Protein AF-X1VHJ7-F1 (afdb_monomer_lite)

Structure (mmCIF, N/CA/C/O backbone):
data_AF-X1VHJ7-F1
#
_entry.id   AF-X1VHJ7-F1
#
loop_
_atom_site.group_PDB
_atom_site.id
_atom_site.type_symbol
_ato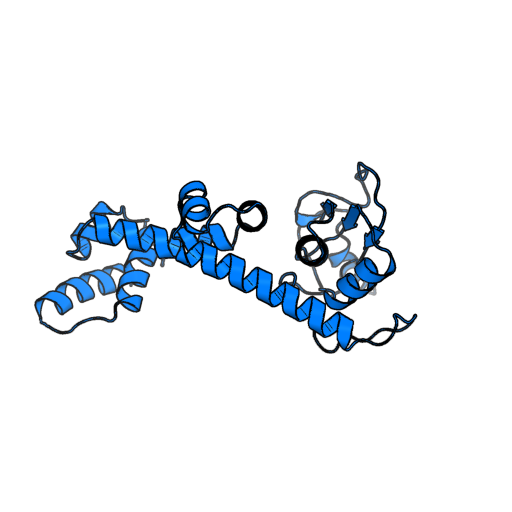m_site.label_atom_id
_atom_site.label_alt_id
_atom_site.label_comp_id
_atom_site.label_asym_id
_atom_site.label_entity_id
_atom_site.label_seq_id
_atom_site.pdbx_PDB_ins_code
_atom_site.Cartn_x
_atom_site.Cartn_y
_atom_site.Cartn_z
_atom_site.occupancy
_atom_site.B_iso_or_equiv
_atom_site.auth_seq_id
_atom_site.auth_comp_id
_atom_site.auth_asym_id
_atom_site.auth_atom_id
_atom_site.pdbx_PDB_model_num
ATOM 1 N N . PRO A 1 1 ? -9.182 18.333 27.369 1.00 63.31 1 PRO A N 1
ATOM 2 C CA . PRO A 1 1 ? -10.503 18.623 26.735 1.00 63.31 1 PRO A CA 1
ATOM 3 C C . PRO A 1 1 ? -11.402 17.385 26.536 1.00 63.31 1 PRO A C 1
ATOM 5 O O . PRO A 1 1 ? -12.600 17.460 26.793 1.00 63.31 1 PRO A O 1
ATOM 8 N N . HIS A 1 2 ? -10.846 16.245 26.105 1.00 68.25 2 HIS A N 1
ATOM 9 C CA . HIS A 1 2 ? -11.616 15.029 25.790 1.00 68.25 2 HIS A CA 1
ATOM 10 C C . HIS A 1 2 ? -12.301 14.358 26.992 1.00 68.25 2 HIS A C 1
ATOM 12 O O . HIS A 1 2 ? -13.444 13.932 26.859 1.00 68.25 2 HIS A O 1
ATOM 18 N N . LEU A 1 3 ? -11.690 14.358 28.184 1.00 68.94 3 LEU A N 1
ATOM 19 C CA . LEU A 1 3 ? -12.346 13.857 29.404 1.00 68.94 3 LEU A CA 1
ATOM 20 C C . LEU A 1 3 ? -13.603 14.671 29.764 1.00 68.94 3 LEU A C 1
ATOM 22 O O . LEU A 1 3 ? -14.623 14.109 30.155 1.00 68.94 3 LEU A O 1
ATOM 26 N N . MET A 1 4 ? -13.556 15.997 29.579 1.00 70.38 4 MET A N 1
ATOM 27 C CA . MET A 1 4 ? -14.732 16.859 29.737 1.00 70.38 4 MET A CA 1
ATOM 28 C C . MET A 1 4 ? -15.799 16.549 28.682 1.00 70.38 4 MET A C 1
ATOM 30 O O . MET A 1 4 ? -16.970 16.447 29.033 1.00 70.38 4 MET A O 1
ATOM 34 N N . LYS A 1 5 ? -15.410 16.325 27.417 1.00 70.06 5 LYS A N 1
ATOM 35 C CA . LYS A 1 5 ? -16.338 15.906 26.348 1.00 70.06 5 LYS A CA 1
ATOM 36 C C . LYS A 1 5 ? -16.996 14.554 26.653 1.00 70.06 5 LYS A C 1
ATOM 38 O O . LYS A 1 5 ? -18.188 14.404 26.421 1.00 70.06 5 LYS A O 1
ATOM 43 N N . ALA A 1 6 ? -16.256 13.602 27.217 1.00 68.44 6 ALA A N 1
ATOM 44 C CA . ALA A 1 6 ? -16.772 12.288 27.600 1.00 68.44 6 ALA A CA 1
ATOM 45 C C . ALA A 1 6 ? -17.754 12.354 28.781 1.00 68.44 6 ALA A C 1
ATOM 47 O O . ALA A 1 6 ? -18.814 11.733 28.746 1.00 68.44 6 ALA A O 1
ATOM 48 N N . ARG A 1 7 ? -17.454 13.169 29.801 1.00 71.00 7 ARG A N 1
ATOM 49 C CA . ARG A 1 7 ? -18.378 13.423 30.922 1.00 71.00 7 ARG A CA 1
ATOM 50 C C . ARG A 1 7 ? -19.624 14.191 30.475 1.00 71.00 7 ARG A C 1
ATOM 52 O O . ARG A 1 7 ? -20.727 13.854 30.895 1.00 71.00 7 ARG A O 1
ATOM 59 N N . ALA A 1 8 ? -19.461 15.174 29.589 1.00 67.88 8 ALA A N 1
ATOM 60 C CA . ALA A 1 8 ? -20.574 15.885 28.966 1.00 67.88 8 ALA A CA 1
ATOM 61 C C . ALA A 1 8 ? -21.447 14.939 28.127 1.00 67.88 8 ALA A C 1
ATOM 63 O O . ALA A 1 8 ? -22.668 15.021 28.201 1.00 67.88 8 ALA A O 1
ATOM 64 N N . TYR A 1 9 ? -20.843 13.990 27.400 1.00 69.56 9 TYR A N 1
ATOM 65 C CA . TYR A 1 9 ? -21.572 12.932 26.698 1.00 69.56 9 TYR A CA 1
ATOM 66 C C . TYR A 1 9 ? -22.426 12.094 27.665 1.00 69.56 9 TYR A C 1
ATOM 68 O O . TYR A 1 9 ? -23.623 11.932 27.433 1.00 69.56 9 TYR A O 1
ATOM 76 N N . ALA A 1 10 ? -21.847 11.611 28.771 1.00 66.75 10 ALA A N 1
ATOM 77 C CA . ALA A 1 10 ? -22.571 10.801 29.756 1.00 66.75 10 ALA A CA 1
ATOM 78 C C . ALA A 1 10 ? -23.748 11.559 30.405 1.00 66.75 10 ALA A C 1
ATOM 80 O O . ALA A 1 10 ? -24.803 10.975 30.655 1.00 66.75 10 ALA A O 1
ATOM 81 N N . LEU A 1 11 ? -23.589 12.865 30.646 1.00 65.56 11 LEU A N 1
ATOM 82 C CA . LEU A 1 11 ? -24.660 13.738 31.136 1.00 65.56 11 LEU A CA 1
ATOM 83 C C . LEU A 1 11 ? -25.748 13.951 30.071 1.00 65.56 11 LEU A C 1
ATOM 85 O O . LEU A 1 11 ? -26.927 13.759 30.358 1.00 65.56 11 LEU A O 1
ATOM 89 N N . ASN A 1 12 ? -25.375 14.266 28.829 1.00 67.50 12 ASN A N 1
ATOM 90 C CA . ASN A 1 12 ? -26.325 14.510 27.736 1.00 67.50 12 ASN A CA 1
ATOM 91 C C . ASN A 1 12 ? -27.172 13.274 27.399 1.00 67.50 12 ASN A C 1
ATOM 93 O O . ASN A 1 12 ? -28.379 13.399 27.186 1.00 67.50 12 ASN A O 1
ATOM 97 N N . ALA A 1 13 ? -26.571 12.079 27.434 1.00 62.59 13 ALA A N 1
ATOM 98 C CA . ALA A 1 13 ? -27.278 10.815 27.236 1.00 62.59 13 ALA A CA 1
ATOM 99 C C . ALA A 1 13 ? -28.363 10.567 28.303 1.00 62.59 13 ALA A C 1
ATOM 101 O O . ALA A 1 13 ? -29.404 9.992 27.994 1.00 62.59 13 ALA A O 1
ATOM 102 N N . ARG A 1 14 ? -28.158 11.040 29.542 1.00 61.06 14 ARG A N 1
ATOM 103 C CA . ARG A 1 14 ? -29.158 10.966 30.625 1.00 61.06 14 ARG A CA 1
ATOM 104 C C . ARG A 1 14 ? -30.267 12.011 30.496 1.00 61.06 14 ARG A C 1
ATOM 106 O O . ARG A 1 14 ? -31.360 11.783 31.002 1.00 61.06 14 ARG A O 1
ATOM 113 N N . HIS A 1 15 ? -29.997 13.134 29.831 1.00 62.69 15 HIS A N 1
ATOM 114 C CA . HIS A 1 15 ? -30.928 14.258 29.686 1.00 62.69 15 HIS A CA 1
ATOM 115 C C . HIS A 1 15 ? -31.644 14.314 28.322 1.00 62.69 15 HIS A C 1
ATOM 117 O O . HIS A 1 15 ? -32.364 15.271 28.052 1.00 62.69 15 HIS A O 1
ATOM 123 N N . GLY A 1 16 ? -31.497 13.285 27.477 1.00 57.50 16 GLY A N 1
ATOM 124 C CA . GLY A 1 16 ? -32.300 13.111 26.260 1.00 57.50 16 GLY A CA 1
ATOM 125 C C . GLY A 1 16 ? -31.814 13.872 25.021 1.00 57.50 16 GLY A C 1
ATOM 126 O O . GLY A 1 16 ? -32.558 13.958 24.048 1.00 57.50 16 GLY A O 1
ATOM 127 N N . LEU A 1 17 ? -30.583 14.399 25.020 1.00 58.03 17 LEU A N 1
ATOM 128 C CA . LEU A 1 17 ? -29.967 15.007 23.834 1.00 58.03 17 LEU A CA 1
ATOM 129 C C . LEU A 1 17 ? -28.960 14.021 23.217 1.00 58.03 17 LEU A C 1
ATOM 131 O O . LEU A 1 17 ? -27.848 13.886 23.739 1.00 58.03 17 LEU A O 1
ATOM 135 N N . PRO A 1 18 ? -29.324 13.295 22.142 1.00 63.78 18 PRO A N 1
ATOM 136 C CA . PRO A 1 18 ? -28.435 12.314 21.536 1.00 63.78 18 PRO A CA 1
ATOM 137 C C . PRO A 1 18 ? -27.232 13.010 20.893 1.00 63.78 18 PRO A C 1
ATOM 139 O O . PRO A 1 18 ? -27.377 13.889 20.047 1.00 63.78 18 PRO A O 1
ATOM 142 N N . VAL A 1 19 ? -26.029 12.605 21.299 1.00 68.94 19 VAL A N 1
ATOM 143 C CA . VAL A 1 19 ? -24.786 12.987 20.622 1.00 68.94 19 VAL A CA 1
ATOM 144 C C . VAL A 1 19 ? -24.599 12.068 19.421 1.00 68.94 19 VAL A C 1
ATOM 146 O O . VAL A 1 19 ? -24.879 10.872 19.506 1.00 68.94 19 VAL A O 1
ATOM 149 N N . ASP A 1 20 ? -24.109 12.627 18.319 1.00 82.88 20 ASP A N 1
ATOM 150 C CA . ASP A 1 20 ? -23.799 11.864 17.117 1.00 82.88 20 ASP A CA 1
ATOM 151 C C . ASP A 1 20 ? -22.848 10.677 17.398 1.00 82.88 20 ASP A C 1
ATOM 153 O O . ASP A 1 20 ? -21.916 10.760 18.210 1.00 82.88 20 ASP A O 1
ATOM 157 N N . ASN A 1 21 ? -23.105 9.551 16.726 1.00 82.81 21 ASN A N 1
ATOM 158 C CA . ASN A 1 21 ? -22.377 8.304 16.946 1.00 82.81 21 ASN A CA 1
ATOM 159 C C . ASN A 1 21 ? -20.906 8.414 16.524 1.00 82.81 21 ASN A C 1
ATOM 161 O O . ASN A 1 21 ? -20.061 7.825 17.200 1.00 82.81 21 ASN A O 1
ATOM 165 N N . GLU A 1 22 ? -20.584 9.166 15.465 1.00 84.56 22 GLU A N 1
ATOM 166 C CA . GLU A 1 22 ? -19.195 9.341 15.020 1.00 84.56 22 GLU A CA 1
ATOM 167 C C . GLU A 1 22 ? -18.405 10.161 16.038 1.00 84.56 22 GLU A C 1
ATOM 169 O O . GLU A 1 22 ? -17.286 9.798 16.408 1.00 84.56 22 GLU A O 1
ATOM 174 N N . VAL A 1 23 ? -19.018 11.228 16.562 1.00 84.69 23 VAL A N 1
ATOM 175 C CA . VAL A 1 23 ? -18.415 12.061 17.611 1.00 84.69 23 VAL A CA 1
ATOM 176 C C . VAL A 1 23 ? -18.138 11.236 18.867 1.00 84.69 23 VAL A C 1
ATOM 178 O O . VAL A 1 23 ? -17.043 11.322 19.428 1.00 84.69 23 VAL A O 1
ATOM 181 N N . ARG A 1 24 ? -19.092 10.404 19.304 1.00 86.62 24 ARG A N 1
ATOM 182 C CA . ARG A 1 24 ? -18.890 9.496 20.443 1.00 86.62 24 ARG A CA 1
ATOM 183 C C . ARG A 1 24 ? -17.755 8.513 20.184 1.00 86.62 24 ARG A C 1
ATOM 185 O O . ARG A 1 24 ? -16.883 8.351 21.037 1.00 86.62 24 ARG A O 1
ATOM 192 N N . ASP A 1 25 ? -17.781 7.843 19.038 1.00 90.44 25 ASP A N 1
ATOM 193 C CA . ASP A 1 25 ? -16.815 6.799 18.720 1.00 90.44 25 ASP A CA 1
ATOM 194 C C . ASP A 1 25 ? -15.393 7.392 18.591 1.00 90.44 25 ASP A C 1
ATOM 196 O O . ASP A 1 25 ? -14.420 6.784 19.039 1.00 90.44 25 ASP A O 1
ATOM 200 N N . GLN A 1 26 ? -15.261 8.635 18.114 1.00 88.31 26 GLN A N 1
ATOM 201 C CA . GLN A 1 26 ? -13.987 9.359 18.109 1.00 88.31 26 GLN A CA 1
ATOM 202 C C . GLN A 1 26 ? -13.523 9.769 19.519 1.00 88.31 26 GLN A C 1
ATOM 204 O O . GLN A 1 26 ? -12.323 9.720 19.787 1.00 88.31 26 GLN A O 1
ATOM 209 N N . ILE A 1 27 ? -14.436 10.117 20.438 1.00 87.94 27 ILE A N 1
ATOM 210 C CA . ILE A 1 27 ? -14.091 10.360 21.853 1.00 87.94 27 ILE A CA 1
ATOM 211 C C . ILE A 1 27 ? -13.513 9.091 22.491 1.00 87.94 27 ILE A C 1
ATOM 213 O O . ILE A 1 27 ? -12.500 9.184 23.181 1.00 87.94 27 ILE A O 1
ATOM 217 N N . ILE A 1 28 ? -14.114 7.922 22.237 1.00 90.25 28 ILE A N 1
ATOM 218 C CA . ILE A 1 28 ? -13.609 6.629 22.734 1.00 90.25 28 ILE A CA 1
ATOM 219 C C . ILE A 1 28 ? -12.158 6.422 22.285 1.00 90.25 28 ILE A C 1
ATOM 221 O O . ILE A 1 28 ? -11.284 6.146 23.107 1.00 90.25 28 ILE A O 1
ATOM 225 N N . VAL A 1 29 ? -11.886 6.619 20.992 1.00 90.00 29 VAL A N 1
ATOM 226 C CA . VAL A 1 29 ? -10.537 6.469 20.432 1.00 90.00 29 VAL A CA 1
ATOM 227 C C . VAL A 1 29 ? -9.568 7.485 21.039 1.00 90.00 29 VAL A C 1
ATOM 229 O O . VAL A 1 29 ? -8.494 7.096 21.490 1.00 90.00 29 VAL A O 1
ATOM 232 N N . ASP A 1 30 ? -9.941 8.763 21.115 1.00 89.44 30 ASP A N 1
ATOM 233 C CA . ASP A 1 30 ? -9.068 9.813 21.654 1.00 89.44 30 ASP A CA 1
ATOM 234 C C . ASP A 1 30 ? -8.692 9.560 23.131 1.00 89.44 30 ASP A C 1
ATOM 236 O O . ASP A 1 30 ? -7.541 9.780 23.512 1.00 89.44 30 ASP A O 1
ATOM 240 N N . LEU A 1 31 ? -9.628 9.055 23.950 1.00 88.31 31 LEU A N 1
ATOM 241 C CA . LEU A 1 31 ? -9.358 8.658 25.340 1.00 88.31 31 LEU A CA 1
ATOM 242 C C . LEU A 1 31 ? -8.423 7.444 25.425 1.00 88.31 31 LEU A C 1
ATOM 244 O O . LEU A 1 31 ? -7.499 7.444 26.237 1.00 88.31 31 LEU A O 1
ATOM 248 N N . SER A 1 32 ? -8.630 6.436 24.571 1.00 90.12 32 SER A N 1
ATOM 249 C CA . SER A 1 32 ? -7.781 5.234 24.539 1.00 90.12 32 SER A CA 1
ATOM 250 C C . SER A 1 32 ? -6.334 5.534 24.136 1.00 90.12 32 SER A C 1
ATOM 252 O O . SER A 1 32 ? -5.429 4.784 24.479 1.00 90.12 32 SER A O 1
ATOM 254 N N . GLN A 1 33 ? -6.103 6.640 23.420 1.00 89.00 33 GLN A N 1
ATOM 255 C CA . GLN A 1 33 ? -4.780 7.047 22.947 1.00 89.00 33 GLN A CA 1
ATOM 256 C C . GLN A 1 33 ? -4.097 8.101 23.831 1.00 89.00 33 GLN A C 1
ATOM 258 O O . GLN A 1 33 ? -2.978 8.495 23.514 1.00 89.00 33 GLN A O 1
ATOM 263 N N . GLY A 1 34 ? -4.744 8.591 24.896 1.00 84.06 34 GLY A N 1
ATOM 264 C CA . GLY A 1 34 ? -4.155 9.640 25.741 1.00 84.06 34 GLY A CA 1
ATOM 265 C C . GLY A 1 34 ? -3.961 10.975 25.005 1.00 84.06 34 GLY A C 1
ATOM 266 O O . GLY A 1 34 ? -2.973 11.690 25.177 1.00 84.06 34 GLY A O 1
ATOM 267 N N . LYS A 1 35 ? -4.880 11.318 24.099 1.00 79.62 35 LYS A N 1
ATOM 268 C CA . LYS A 1 35 ? -4.757 12.539 23.293 1.00 79.62 35 LYS A CA 1
ATOM 269 C C . LYS A 1 35 ? -4.867 13.802 24.163 1.00 79.62 35 LYS A C 1
ATOM 271 O O . LYS A 1 35 ? -5.549 13.806 25.185 1.00 79.62 35 LYS A O 1
ATOM 276 N N . ASP A 1 36 ? -4.234 14.890 23.720 1.00 70.56 36 ASP A N 1
ATOM 277 C CA . ASP A 1 36 ? -4.118 16.177 24.431 1.00 70.56 36 ASP A CA 1
ATOM 278 C C . ASP A 1 36 ? -3.310 16.122 25.746 1.00 70.56 36 ASP A C 1
ATOM 280 O O . ASP A 1 36 ? -3.595 16.869 26.683 1.00 70.56 36 ASP A O 1
ATOM 284 N N . GLY A 1 37 ? -2.292 15.257 25.818 1.00 65.81 37 GLY A N 1
ATOM 285 C CA . GLY A 1 37 ? -1.358 15.204 26.952 1.00 65.81 37 GLY A CA 1
ATOM 286 C C . GLY A 1 37 ? -1.910 14.508 28.198 1.00 65.81 37 GLY A C 1
ATOM 287 O O . GLY A 1 37 ? -1.421 14.755 29.296 1.00 65.81 37 GLY A O 1
ATOM 288 N N . ALA A 1 38 ? -2.940 13.675 28.036 1.00 75.19 38 ALA A N 1
ATOM 289 C CA . ALA A 1 38 ? -3.468 12.815 29.089 1.00 75.19 38 ALA A CA 1
ATOM 290 C C . ALA A 1 38 ? -2.881 11.402 28.975 1.00 75.19 38 ALA A C 1
ATOM 292 O O . ALA A 1 38 ? -2.497 10.973 27.891 1.00 75.19 38 ALA A O 1
ATOM 293 N N . ASP A 1 39 ? -2.876 10.647 30.070 1.00 84.06 39 ASP A N 1
ATOM 294 C CA . ASP A 1 39 ? -2.516 9.233 30.004 1.00 84.06 39 ASP A CA 1
ATOM 295 C C . ASP A 1 39 ? -3.603 8.423 29.266 1.00 84.06 39 ASP A C 1
ATOM 297 O O . ASP A 1 39 ? -4.800 8.710 29.424 1.00 84.06 39 ASP A O 1
ATOM 301 N N . PRO A 1 40 ? -3.224 7.410 28.463 1.00 90.81 40 PRO A N 1
ATOM 302 C CA . PRO A 1 40 ? -4.164 6.461 27.872 1.00 90.81 40 PRO A CA 1
ATOM 303 C C . PRO A 1 40 ? -5.074 5.815 28.924 1.00 90.81 40 PRO A C 1
ATOM 305 O O . PRO A 1 40 ? -4.604 5.302 29.939 1.00 90.81 40 PRO A O 1
ATOM 308 N N . ILE A 1 41 ? -6.385 5.812 28.672 1.00 90.69 41 ILE A N 1
ATOM 309 C CA . ILE A 1 41 ? -7.378 5.203 29.570 1.00 90.69 41 ILE A CA 1
ATOM 310 C C . ILE A 1 41 ? -7.704 3.785 29.086 1.00 90.69 41 ILE A C 1
ATOM 312 O O . ILE A 1 41 ? -7.904 3.576 27.889 1.00 90.69 41 ILE A O 1
ATOM 316 N N . SER A 1 42 ? -7.803 2.819 30.009 1.00 93.25 42 SER A N 1
ATOM 317 C CA . SER A 1 42 ? -8.214 1.448 29.669 1.00 93.25 42 SER A CA 1
ATOM 318 C C . SER A 1 42 ? -9.654 1.389 29.148 1.00 93.25 42 SER A C 1
ATOM 320 O O . SER A 1 42 ? -10.478 2.263 29.439 1.00 93.25 42 SER A O 1
ATOM 322 N N . GLU A 1 43 ? -9.988 0.334 28.404 1.00 93.38 43 GLU A N 1
ATOM 323 C CA . GLU A 1 43 ? -11.338 0.138 27.864 1.00 93.38 43 GLU A CA 1
ATOM 324 C C . GLU A 1 43 ? -12.405 0.099 28.973 1.00 93.38 43 GLU A C 1
ATOM 326 O O . GLU A 1 43 ? -13.480 0.687 28.824 1.00 93.38 43 GLU A O 1
ATOM 331 N N . GLU A 1 44 ? -12.094 -0.512 30.122 1.00 93.38 44 GLU A N 1
ATOM 332 C CA . GLU A 1 44 ? -12.965 -0.539 31.303 1.00 93.38 44 GLU A CA 1
ATOM 333 C C . GLU A 1 44 ? -13.167 0.862 31.882 1.00 93.38 44 GLU A C 1
ATOM 335 O O . GLU A 1 44 ? -14.294 1.242 32.212 1.00 93.38 44 GLU A O 1
ATOM 340 N N . GLY A 1 45 ? -12.094 1.654 31.970 1.00 90.94 45 GLY A N 1
ATOM 341 C CA . GLY A 1 45 ? -12.165 3.037 32.433 1.00 90.94 45 GLY A CA 1
ATOM 342 C C . GLY A 1 45 ? -13.025 3.903 31.512 1.00 90.94 45 GLY A C 1
ATOM 343 O O . GLY A 1 45 ? -13.868 4.670 31.982 1.00 90.94 45 GLY A O 1
ATOM 344 N N . ILE A 1 46 ? -12.882 3.739 30.194 1.00 91.38 46 ILE A N 1
ATOM 345 C CA . ILE A 1 46 ? -13.697 4.449 29.198 1.00 91.38 46 ILE A CA 1
ATOM 346 C C . ILE A 1 46 ? -15.171 4.043 29.318 1.00 91.38 46 ILE A C 1
ATOM 348 O O . ILE A 1 46 ? -16.041 4.917 29.335 1.00 91.38 46 ILE A O 1
ATOM 352 N N . ALA A 1 47 ? -15.458 2.744 29.453 1.00 92.62 47 ALA A N 1
ATOM 353 C CA . ALA A 1 47 ? -16.816 2.230 29.627 1.00 92.62 47 ALA A CA 1
ATOM 354 C C . ALA A 1 47 ? -17.502 2.847 30.858 1.00 92.62 47 ALA A C 1
ATOM 356 O O . ALA A 1 47 ? -18.634 3.329 30.761 1.00 92.62 47 ALA A O 1
ATOM 357 N N . GLN A 1 48 ? -16.787 2.921 31.987 1.00 89.94 48 GLN A N 1
ATOM 358 C CA . GLN A 1 48 ? -17.272 3.559 33.214 1.00 89.94 48 GLN A CA 1
ATOM 359 C C . GLN A 1 48 ? -17.510 5.065 33.037 1.00 89.94 48 GLN A C 1
ATOM 361 O O . GLN A 1 48 ? -18.570 5.565 33.415 1.00 89.94 48 GLN A O 1
ATOM 366 N N . ILE A 1 49 ? -16.556 5.788 32.439 1.00 87.81 49 ILE A N 1
ATOM 367 C CA . ILE A 1 49 ? -16.652 7.243 32.231 1.00 87.81 49 ILE A CA 1
ATOM 368 C C . ILE A 1 49 ? -17.830 7.601 31.319 1.00 87.81 49 ILE A C 1
ATOM 370 O O . ILE A 1 49 ? -18.526 8.586 31.569 1.00 87.81 49 ILE A O 1
ATOM 374 N N . MET A 1 50 ? -18.038 6.827 30.253 1.00 86.88 50 MET A N 1
ATOM 375 C CA . MET A 1 50 ? -19.040 7.121 29.228 1.00 86.88 50 MET A CA 1
ATOM 376 C C . MET A 1 50 ? -20.403 6.474 29.497 1.00 86.88 50 MET A C 1
ATOM 378 O O . MET A 1 50 ? -21.368 6.809 28.810 1.00 86.88 50 MET A O 1
ATOM 382 N N . GLY A 1 51 ? -20.502 5.571 30.479 1.00 87.38 51 GLY A N 1
ATOM 383 C CA . GLY A 1 51 ? -21.742 4.869 30.815 1.00 87.38 51 GLY A CA 1
ATOM 384 C C . GLY A 1 51 ? -22.232 3.935 29.705 1.00 87.38 51 GLY A C 1
ATOM 385 O O . GLY A 1 51 ? -23.438 3.806 29.503 1.00 87.38 51 GLY A O 1
ATOM 386 N N . ILE A 1 52 ? -21.311 3.319 28.961 1.00 88.25 52 ILE A N 1
ATOM 387 C CA . ILE A 1 52 ? -21.600 2.365 27.877 1.00 88.25 52 ILE A CA 1
ATOM 388 C C . ILE A 1 52 ? -20.969 1.007 28.187 1.00 88.25 52 ILE A C 1
ATOM 390 O O . ILE A 1 52 ? -20.107 0.900 29.055 1.00 88.25 52 ILE A O 1
ATOM 394 N N . SER A 1 53 ? -21.395 -0.050 27.492 1.00 92.62 53 SER A N 1
ATOM 395 C CA . SER A 1 53 ? -20.840 -1.382 27.733 1.00 92.62 53 SER A CA 1
ATOM 396 C C . SER A 1 53 ? -19.380 -1.484 27.293 1.00 92.62 53 SER A C 1
ATOM 398 O O . SER A 1 53 ? -18.970 -0.898 26.287 1.00 92.62 53 SER A O 1
ATOM 400 N N . PHE A 1 54 ? -18.615 -2.305 28.012 1.00 93.88 54 PHE A N 1
ATOM 401 C CA . PHE A 1 54 ? -17.251 -2.672 27.634 1.00 93.88 54 PHE A CA 1
ATOM 402 C C . PHE A 1 54 ? -17.191 -3.221 26.201 1.00 93.88 54 PHE A C 1
ATOM 404 O O . PHE A 1 54 ? -16.375 -2.770 25.402 1.00 93.88 54 PHE A O 1
ATOM 411 N N . GLN A 1 55 ? -18.123 -4.112 25.824 1.00 93.00 55 GLN A N 1
ATOM 412 C CA . GLN A 1 55 ? -18.165 -4.663 24.464 1.00 93.00 55 GLN A CA 1
ATOM 413 C C . GLN A 1 55 ? -18.314 -3.568 23.398 1.00 93.00 55 GLN A C 1
ATOM 415 O O . GLN A 1 55 ? -17.729 -3.678 22.321 1.00 93.00 55 GLN A O 1
ATOM 420 N N . ARG A 1 56 ? -19.069 -2.495 23.680 1.00 91.19 56 ARG A N 1
ATOM 421 C CA . ARG A 1 56 ? -19.217 -1.379 22.737 1.00 91.19 56 ARG A CA 1
ATOM 422 C C . ARG A 1 56 ? -17.912 -0.600 22.585 1.00 91.19 56 ARG A C 1
ATOM 424 O O . ARG A 1 56 ? -17.569 -0.260 21.456 1.00 91.19 56 ARG A O 1
ATOM 431 N N . VAL A 1 57 ? -17.209 -0.328 23.685 1.00 92.06 57 VAL A N 1
ATOM 432 C CA . VAL A 1 57 ? -15.898 0.346 23.669 1.00 92.06 57 VAL A CA 1
ATOM 433 C C . VAL A 1 57 ? -14.896 -0.462 22.851 1.00 92.06 57 VAL A C 1
ATOM 435 O O . VAL A 1 57 ? -14.333 0.066 21.891 1.00 92.06 57 VAL A O 1
ATOM 438 N N . SER A 1 58 ? -14.766 -1.753 23.161 1.00 91.38 58 SER A N 1
ATOM 439 C CA . SER A 1 58 ? -13.844 -2.661 22.476 1.00 91.38 58 SER A CA 1
ATOM 440 C C . SER A 1 58 ? -14.120 -2.723 20.970 1.00 91.38 58 SER A C 1
ATOM 442 O O . SER A 1 58 ? -13.224 -2.538 20.144 1.00 91.38 58 SER A O 1
ATOM 444 N N . GLN A 1 59 ? -15.395 -2.848 20.581 1.00 89.88 59 GLN A N 1
ATOM 445 C CA . GLN A 1 59 ? -15.786 -2.870 19.171 1.00 89.88 59 GLN A CA 1
ATOM 446 C C . GLN A 1 59 ? -15.430 -1.569 18.434 1.00 89.88 59 GLN A C 1
ATOM 448 O O . GLN A 1 59 ? -15.018 -1.617 17.274 1.00 89.88 59 GLN A O 1
ATOM 453 N N . VAL A 1 60 ? -15.586 -0.409 19.080 1.00 91.00 60 VAL A N 1
ATOM 454 C CA . VAL A 1 60 ? -15.224 0.893 18.498 1.00 91.00 60 VAL A CA 1
ATOM 455 C C . VAL A 1 60 ? -13.713 1.004 18.306 1.00 91.00 60 VAL A C 1
ATOM 457 O O . VAL A 1 60 ? -13.262 1.412 17.233 1.00 91.00 60 VAL A O 1
ATOM 460 N N . ILE A 1 61 ? -12.928 0.600 19.306 1.00 88.62 61 ILE A N 1
ATOM 461 C CA . ILE A 1 61 ? -11.463 0.630 19.235 1.00 88.62 61 ILE A CA 1
ATOM 462 C C . ILE A 1 61 ? -10.965 -0.284 18.110 1.00 88.62 61 ILE A C 1
ATOM 464 O O . ILE A 1 61 ? -10.185 0.166 17.268 1.00 88.62 61 ILE A O 1
ATOM 468 N N . ILE A 1 62 ? -11.473 -1.516 18.011 1.00 86.38 62 ILE A N 1
ATOM 469 C CA . ILE A 1 62 ? -11.136 -2.445 16.919 1.00 86.38 62 ILE A CA 1
ATOM 470 C C . ILE A 1 62 ? -11.499 -1.839 15.554 1.00 86.38 62 ILE A C 1
ATOM 472 O O . ILE A 1 62 ? -10.670 -1.801 14.640 1.00 86.38 62 ILE A O 1
ATOM 476 N N . ASN A 1 63 ? -12.721 -1.318 15.414 1.00 88.69 63 ASN A N 1
ATOM 477 C CA . ASN A 1 63 ? -13.231 -0.834 14.130 1.00 88.69 63 ASN A CA 1
ATOM 478 C C . ASN A 1 63 ? -12.559 0.450 13.645 1.00 88.69 63 ASN A C 1
ATOM 480 O O . ASN A 1 63 ? -12.487 0.666 12.437 1.00 88.69 63 ASN A O 1
ATOM 484 N N . ILE A 1 64 ? -12.085 1.305 14.551 1.00 88.75 64 ILE A N 1
ATOM 485 C CA . ILE A 1 64 ? -11.476 2.584 14.178 1.00 88.75 64 ILE A CA 1
ATOM 486 C C . ILE A 1 64 ? -9.962 2.516 14.308 1.00 88.75 64 ILE A C 1
ATOM 488 O O . ILE A 1 64 ? -9.254 2.711 13.320 1.00 88.75 64 ILE A O 1
ATOM 492 N N . LEU A 1 65 ? -9.446 2.269 15.511 1.00 87.75 65 LEU A N 1
ATOM 493 C CA . LEU A 1 65 ? -8.009 2.297 15.759 1.00 87.75 65 LEU A CA 1
ATOM 494 C C . LEU A 1 65 ? -7.323 1.084 15.124 1.00 87.75 65 LEU A C 1
ATOM 496 O O . LEU A 1 65 ? -6.356 1.266 14.382 1.00 87.75 65 LEU A O 1
ATOM 500 N N . GLY A 1 66 ? -7.869 -0.119 15.330 1.00 87.44 66 GLY A N 1
ATOM 501 C CA . GLY A 1 66 ? -7.375 -1.347 14.698 1.00 87.44 66 GLY A CA 1
ATOM 502 C C . GLY A 1 66 ? -7.374 -1.243 13.171 1.00 87.44 66 GLY A C 1
ATOM 503 O O . GLY A 1 66 ? -6.355 -1.498 12.529 1.00 87.44 66 GLY A O 1
ATOM 504 N N . ALA A 1 67 ? -8.469 -0.748 12.587 1.00 89.81 67 ALA A N 1
ATOM 505 C CA . ALA A 1 67 ? -8.553 -0.505 11.147 1.00 89.81 67 ALA A CA 1
ATOM 506 C C . ALA A 1 67 ? -7.529 0.529 10.646 1.00 89.81 67 ALA A C 1
ATOM 508 O O . ALA A 1 67 ? -6.878 0.295 9.630 1.00 89.81 67 ALA A O 1
ATOM 509 N N . ARG A 1 68 ? -7.347 1.657 11.349 1.00 92.38 68 ARG A N 1
ATOM 510 C CA . ARG A 1 68 ? -6.364 2.693 10.975 1.00 92.38 68 ARG A CA 1
ATOM 511 C C . ARG A 1 68 ? -4.931 2.167 11.017 1.00 92.38 68 ARG A C 1
ATOM 513 O O . ARG A 1 68 ? -4.154 2.490 10.123 1.00 92.38 68 ARG A O 1
ATOM 520 N N . ILE A 1 69 ? -4.584 1.392 12.045 1.00 91.75 69 ILE A N 1
ATOM 521 C CA . ILE A 1 69 ? -3.259 0.771 12.172 1.00 91.75 69 ILE A CA 1
ATOM 522 C C . ILE A 1 69 ? -3.048 -0.218 11.026 1.00 91.75 69 ILE A C 1
ATOM 524 O O . ILE A 1 69 ? -2.040 -0.134 10.330 1.00 91.75 69 ILE A O 1
ATOM 528 N N . PHE A 1 70 ? -4.025 -1.093 10.785 1.00 95.62 70 PHE A N 1
ATOM 529 C CA . PHE A 1 70 ? -3.959 -2.081 9.716 1.00 95.62 70 PHE A CA 1
ATOM 530 C C . PHE A 1 70 ? -3.796 -1.439 8.334 1.00 95.62 70 PHE A C 1
ATOM 532 O O . PHE A 1 70 ? -2.899 -1.823 7.597 1.00 95.62 70 PHE A O 1
ATOM 539 N N . ILE A 1 71 ? -4.602 -0.426 7.997 1.00 94.81 71 ILE A N 1
ATOM 540 C CA . ILE A 1 71 ? -4.553 0.246 6.685 1.00 94.81 71 ILE A CA 1
ATOM 541 C C . ILE A 1 71 ? -3.203 0.943 6.442 1.00 94.81 71 ILE A C 1
ATOM 543 O O . ILE A 1 71 ? -2.755 1.024 5.300 1.00 94.81 71 ILE A O 1
ATOM 547 N N . LYS A 1 72 ? -2.543 1.446 7.493 1.00 92.69 72 LYS A N 1
ATOM 548 C CA . LYS A 1 72 ? -1.213 2.069 7.376 1.00 92.69 72 LYS A CA 1
ATOM 549 C C . LYS A 1 72 ? -0.088 1.056 7.161 1.00 92.69 72 LYS A C 1
ATOM 551 O O . LYS A 1 72 ? 0.962 1.426 6.640 1.00 92.69 72 LYS A O 1
ATOM 556 N N . ASP A 1 73 ? -0.289 -0.195 7.556 1.00 94.81 73 ASP A N 1
ATOM 557 C CA . ASP A 1 73 ? 0.690 -1.264 7.393 1.00 94.81 73 ASP A CA 1
ATOM 558 C C . ASP A 1 73 ? 0.616 -1.825 5.961 1.00 94.81 73 ASP A C 1
ATOM 560 O O . ASP A 1 73 ? -0.215 -2.678 5.624 1.00 94.81 73 ASP A O 1
ATOM 564 N N . LYS A 1 74 ? 1.486 -1.311 5.080 1.00 92.56 74 LYS A N 1
ATOM 565 C CA . LYS A 1 74 ? 1.561 -1.743 3.673 1.00 92.56 74 LYS A CA 1
ATOM 566 C C . LYS A 1 74 ? 1.831 -3.245 3.537 1.00 92.56 74 LYS A C 1
ATOM 568 O O . LYS A 1 74 ? 1.320 -3.872 2.612 1.00 92.56 74 LYS A O 1
ATOM 573 N N . THR A 1 75 ? 2.601 -3.835 4.447 1.00 95.19 75 THR A N 1
ATOM 574 C CA . THR A 1 75 ? 2.931 -5.264 4.402 1.00 95.19 75 THR A CA 1
ATOM 575 C C . THR A 1 75 ? 1.688 -6.101 4.674 1.00 95.19 75 THR A C 1
ATOM 577 O O . THR A 1 75 ? 1.328 -6.945 3.850 1.00 95.19 75 THR A O 1
ATOM 580 N N . LYS A 1 76 ? 0.968 -5.804 5.763 1.00 97.44 76 LYS A N 1
ATOM 581 C CA . LYS A 1 76 ? -0.271 -6.519 6.115 1.00 97.44 76 LYS A CA 1
ATOM 582 C C . LYS A 1 76 ? -1.380 -6.313 5.090 1.00 97.44 76 LYS A C 1
ATOM 584 O O . LYS A 1 76 ? -2.081 -7.261 4.748 1.00 97.44 76 LYS A O 1
ATOM 589 N N . THR A 1 77 ? -1.541 -5.099 4.566 1.00 97.75 77 THR A N 1
ATOM 590 C CA . THR A 1 77 ? -2.562 -4.831 3.537 1.00 97.75 77 THR A CA 1
ATOM 591 C C . THR A 1 77 ? -2.275 -5.573 2.232 1.00 97.75 77 THR A C 1
ATOM 593 O O . THR A 1 77 ? -3.198 -6.157 1.661 1.00 97.75 77 THR A O 1
ATOM 596 N N . ARG A 1 78 ? -1.014 -5.628 1.780 1.00 97.88 78 ARG A N 1
ATOM 597 C CA . ARG A 1 78 ? -0.615 -6.437 0.613 1.00 97.88 78 ARG A CA 1
ATOM 598 C C . ARG A 1 78 ? -0.843 -7.926 0.856 1.00 97.88 78 ARG A C 1
ATOM 600 O O . ARG A 1 78 ? -1.391 -8.602 -0.009 1.00 97.88 78 ARG A O 1
ATOM 607 N N . GLU A 1 79 ? -0.494 -8.433 2.034 1.00 98.31 79 GLU A N 1
ATOM 608 C CA . GLU A 1 79 ? -0.748 -9.828 2.408 1.00 98.31 79 GLU A CA 1
ATOM 609 C C . GLU A 1 79 ? -2.250 -10.163 2.425 1.00 98.31 79 GLU A C 1
ATOM 611 O O . GLU A 1 79 ? -2.670 -11.187 1.884 1.00 98.31 79 GLU A O 1
ATOM 616 N N . ALA A 1 80 ? -3.089 -9.267 2.947 1.00 98.38 80 ALA A N 1
ATOM 617 C CA . ALA A 1 80 ? -4.540 -9.422 2.906 1.00 98.38 80 ALA A CA 1
ATOM 618 C C . ALA A 1 80 ? -5.092 -9.473 1.476 1.00 98.38 80 ALA A C 1
ATOM 620 O O . ALA A 1 80 ? -5.958 -10.300 1.179 1.00 98.38 80 ALA A O 1
ATOM 621 N N . ILE A 1 81 ? -4.565 -8.635 0.578 1.00 98.50 81 ILE A N 1
ATOM 622 C CA . ILE A 1 81 ? -4.913 -8.673 -0.846 1.00 98.50 81 ILE A CA 1
ATOM 623 C C . ILE A 1 81 ? -4.457 -9.997 -1.472 1.00 98.50 81 ILE A C 1
ATOM 625 O O . ILE A 1 81 ? -5.244 -10.610 -2.187 1.00 98.50 81 ILE A O 1
ATOM 629 N N . ARG A 1 82 ? -3.250 -10.494 -1.166 1.00 98.31 82 ARG A N 1
ATOM 630 C CA . ARG A 1 82 ? -2.769 -11.805 -1.648 1.00 98.31 82 ARG A CA 1
ATOM 631 C C . ARG A 1 82 ? -3.693 -12.943 -1.222 1.00 98.31 82 ARG A C 1
ATOM 633 O O . ARG A 1 82 ? -4.076 -13.756 -2.058 1.00 98.31 82 ARG A O 1
ATOM 640 N N . PHE A 1 83 ? -4.111 -12.978 0.044 1.00 98.50 83 PHE A N 1
ATOM 641 C CA . PHE A 1 83 ? -5.074 -13.976 0.516 1.00 98.50 83 PHE A CA 1
ATOM 642 C C . PHE A 1 83 ? -6.420 -13.877 -0.205 1.00 98.50 83 PHE A C 1
ATOM 644 O O . PHE A 1 83 ? -6.978 -14.904 -0.595 1.00 98.50 83 PHE A O 1
ATOM 651 N N . TYR A 1 84 ? -6.925 -12.659 -0.410 1.00 97.94 84 TYR A N 1
ATOM 652 C CA . TYR A 1 84 ? -8.158 -12.429 -1.161 1.00 97.94 84 TYR A CA 1
ATOM 653 C C . TYR A 1 84 ? -8.046 -12.908 -2.619 1.00 97.94 84 TYR A C 1
ATOM 655 O O . TYR A 1 84 ? -8.908 -13.650 -3.087 1.00 97.94 84 TYR A O 1
ATOM 663 N N . LEU A 1 85 ? -6.963 -12.551 -3.318 1.00 97.19 85 LEU A N 1
ATOM 664 C CA . LEU A 1 85 ? -6.695 -12.994 -4.692 1.00 97.19 85 LEU A CA 1
ATOM 665 C C . LEU A 1 85 ? -6.489 -14.514 -4.784 1.00 97.19 85 LEU A C 1
ATOM 667 O O . LEU A 1 85 ? -6.851 -15.119 -5.788 1.00 97.19 85 LEU A O 1
ATOM 671 N N . GLY A 1 86 ? -5.985 -15.141 -3.717 1.00 97.69 86 GLY A N 1
ATOM 672 C CA . GLY A 1 86 ? -5.908 -16.595 -3.557 1.00 97.69 86 GLY A CA 1
ATOM 673 C C . GLY A 1 86 ? -7.252 -17.287 -3.280 1.00 97.69 86 GLY A C 1
ATOM 674 O O . GLY A 1 86 ? -7.271 -18.490 -3.029 1.00 97.69 86 GLY A O 1
ATOM 675 N N . GLY A 1 87 ? -8.373 -16.555 -3.295 1.00 97.75 87 GLY A N 1
ATOM 676 C CA . GLY A 1 87 ? -9.727 -17.099 -3.151 1.00 97.75 87 GLY A CA 1
ATOM 677 C C . GLY A 1 87 ? -10.266 -17.138 -1.718 1.00 97.75 87 GLY A C 1
ATOM 678 O O . GLY A 1 87 ? -11.353 -17.673 -1.487 1.00 97.75 87 GLY A O 1
ATOM 679 N N . ILE A 1 88 ? -9.552 -16.579 -0.736 1.00 98.31 88 ILE A N 1
ATOM 680 C CA . ILE A 1 88 ? -10.048 -16.493 0.644 1.00 98.31 88 ILE A CA 1
ATOM 681 C C . ILE A 1 88 ? -11.094 -15.373 0.742 1.00 98.31 88 ILE A C 1
ATOM 683 O O . ILE A 1 88 ? -10.872 -14.246 0.303 1.00 98.31 88 ILE A O 1
ATOM 687 N N . SER A 1 89 ? -12.242 -15.663 1.362 1.00 98.31 89 SER A N 1
ATOM 688 C CA . SER A 1 89 ? -13.302 -14.668 1.554 1.00 98.31 89 SER A CA 1
ATOM 689 C C . SER A 1 89 ? -12.848 -13.509 2.449 1.00 98.31 89 SER A C 1
ATOM 691 O O . SER A 1 89 ? -12.100 -13.702 3.409 1.00 98.31 89 SER A O 1
ATOM 693 N N . GLN A 1 90 ? -13.358 -12.299 2.197 1.00 98.12 90 GLN A N 1
ATOM 694 C CA . GLN A 1 90 ? -12.984 -11.108 2.973 1.00 98.12 90 GLN A CA 1
ATOM 695 C C . GLN A 1 90 ? -13.254 -11.259 4.478 1.00 98.12 90 GLN A C 1
ATOM 697 O O . GLN A 1 90 ? -12.483 -10.747 5.280 1.00 98.12 90 GLN A O 1
ATOM 702 N N . ALA A 1 91 ? -14.306 -11.987 4.869 1.00 97.88 91 ALA A N 1
ATOM 703 C CA . ALA A 1 91 ? -14.598 -12.275 6.274 1.00 97.88 91 ALA A CA 1
ATOM 704 C C . ALA A 1 91 ? -13.494 -13.121 6.931 1.00 97.88 91 ALA A C 1
ATOM 706 O O . ALA A 1 91 ? -13.045 -12.806 8.029 1.00 97.88 91 ALA A O 1
ATOM 707 N N . LYS A 1 92 ? -13.000 -14.147 6.228 1.00 98.25 92 LYS A N 1
ATOM 708 C CA . LYS A 1 92 ? -11.921 -15.007 6.727 1.00 98.25 92 LYS A CA 1
ATOM 709 C C . LYS A 1 92 ? -10.563 -14.306 6.698 1.00 98.25 92 LYS A C 1
ATOM 711 O O . LYS A 1 92 ? -9.729 -14.551 7.562 1.00 98.25 92 LYS A O 1
ATOM 716 N N . VAL A 1 93 ? -10.331 -13.418 5.729 1.00 98.19 93 VAL A N 1
ATOM 717 C CA . VAL A 1 93 ? -9.162 -12.523 5.749 1.00 98.19 93 VAL A CA 1
ATOM 718 C C . VAL A 1 93 ? -9.231 -11.603 6.972 1.00 98.19 93 VAL A C 1
ATOM 720 O O . VAL A 1 93 ? -8.249 -11.481 7.693 1.00 98.19 93 VAL A O 1
ATOM 723 N N . ALA A 1 94 ? -10.391 -11.009 7.248 1.00 96.81 94 ALA A N 1
ATOM 724 C CA . ALA A 1 94 ? -10.580 -10.098 8.373 1.00 96.81 94 ALA A CA 1
ATOM 725 C C . ALA A 1 94 ? -10.287 -10.766 9.725 1.00 96.81 94 ALA A C 1
ATOM 727 O O . ALA A 1 94 ? -9.542 -10.209 10.530 1.00 96.81 94 ALA A O 1
ATOM 728 N N . GLU A 1 95 ? -10.779 -11.993 9.919 1.00 95.62 95 GLU A N 1
ATOM 729 C CA . GLU A 1 95 ? -10.485 -12.825 11.092 1.00 95.62 95 GLU A CA 1
ATOM 730 C C . GLU A 1 95 ? -8.974 -13.034 11.284 1.00 95.62 95 GLU A C 1
ATOM 732 O O . GLU A 1 95 ? -8.458 -12.816 12.378 1.00 95.62 95 GLU A O 1
ATOM 737 N N . ARG A 1 96 ? -8.239 -13.371 10.212 1.00 96.62 96 ARG A N 1
ATOM 738 C CA . ARG A 1 96 ? -6.782 -13.598 10.271 1.00 96.62 96 ARG A CA 1
ATOM 739 C C . ARG A 1 96 ? -5.995 -12.372 10.724 1.00 96.62 96 ARG A C 1
ATOM 741 O O . ARG A 1 96 ? -4.996 -12.525 11.418 1.00 96.62 96 ARG A O 1
ATOM 748 N N . PHE A 1 97 ? -6.419 -11.177 10.318 1.00 95.62 97 PHE A N 1
ATOM 749 C CA . PHE A 1 97 ? -5.735 -9.930 10.669 1.00 95.62 97 PHE A CA 1
ATOM 750 C C . PHE A 1 97 ? -6.313 -9.241 11.909 1.00 95.62 97 PHE A C 1
ATOM 752 O O . PHE A 1 97 ? -5.827 -8.172 12.279 1.00 95.62 97 PHE A O 1
ATOM 759 N N . GLY A 1 98 ? -7.333 -9.821 12.551 1.00 92.62 98 GLY A N 1
ATOM 760 C CA . GLY A 1 98 ? -7.983 -9.224 13.718 1.00 92.62 98 GLY A CA 1
ATOM 761 C C . GLY A 1 98 ? -8.660 -7.883 13.414 1.00 92.62 98 GLY A C 1
ATOM 762 O O . GLY A 1 98 ? -8.666 -6.989 14.257 1.00 92.62 98 GLY A O 1
ATOM 763 N N . VAL A 1 99 ? -9.200 -7.716 12.203 1.00 94.12 99 VAL A N 1
ATOM 764 C CA . VAL A 1 99 ? -9.912 -6.500 11.773 1.00 94.12 99 VAL A CA 1
ATOM 765 C C . VAL A 1 99 ? -11.339 -6.822 11.340 1.00 94.12 99 VAL A C 1
ATOM 767 O O . VAL A 1 99 ? -11.733 -7.978 11.224 1.00 94.12 99 VAL A O 1
ATOM 770 N N . SER A 1 100 ? -12.141 -5.788 11.088 1.00 93.12 100 SER A N 1
ATOM 771 C CA . SER A 1 100 ? -13.505 -5.963 10.589 1.00 93.12 100 SER A CA 1
ATOM 772 C C . SER A 1 100 ? -13.522 -6.345 9.100 1.00 93.12 100 SER A C 1
ATOM 774 O O . SER A 1 100 ? -12.662 -5.916 8.325 1.00 93.12 100 SER A O 1
ATOM 776 N N . GLN A 1 101 ? -14.528 -7.107 8.656 1.00 95.44 101 GLN A N 1
ATOM 777 C CA . GLN A 1 101 ? -14.715 -7.376 7.223 1.00 95.44 101 GLN A CA 1
ATOM 778 C C . GLN A 1 101 ? -14.874 -6.090 6.386 1.00 95.44 101 GLN A C 1
ATOM 780 O O . GLN A 1 101 ? -14.255 -6.024 5.321 1.00 95.44 101 GLN A O 1
ATOM 785 N N . PRO A 1 102 ? -15.588 -5.041 6.847 1.00 95.75 102 PRO A N 1
ATOM 786 C CA . PRO A 1 102 ? -15.599 -3.746 6.169 1.00 95.75 102 PRO A CA 1
ATOM 787 C C . PRO A 1 102 ? -14.202 -3.151 5.945 1.00 95.75 102 PRO A C 1
ATOM 789 O O . PRO A 1 102 ? -13.942 -2.611 4.873 1.00 95.75 102 PRO A O 1
ATOM 792 N N . THR A 1 103 ? -13.274 -3.304 6.897 1.00 96.19 103 THR A N 1
ATOM 793 C CA . THR A 1 103 ? -11.874 -2.869 6.735 1.00 96.19 103 THR A CA 1
ATOM 794 C C . THR A 1 103 ? -11.213 -3.569 5.545 1.00 96.19 103 THR A C 1
ATOM 796 O O . THR A 1 103 ? -10.604 -2.907 4.705 1.00 96.19 103 THR A O 1
ATOM 799 N N . ILE A 1 104 ? -11.374 -4.891 5.424 1.00 98.00 104 ILE A N 1
ATOM 800 C CA . ILE A 1 104 ? -10.851 -5.649 4.275 1.00 98.00 104 ILE A CA 1
ATOM 801 C C . ILE A 1 104 ? -11.546 -5.232 2.976 1.00 98.00 104 ILE A C 1
ATOM 803 O O . ILE A 1 104 ? -10.882 -5.063 1.955 1.00 98.00 104 ILE A O 1
ATOM 807 N N . SER A 1 105 ? -12.861 -5.008 3.009 1.00 97.94 105 SER A N 1
ATOM 808 C CA . SER A 1 105 ? -13.610 -4.540 1.841 1.00 97.94 105 SER A CA 1
ATOM 809 C C . SER A 1 105 ? -13.090 -3.202 1.319 1.00 97.94 105 SER A C 1
ATOM 811 O O . SER A 1 105 ? -13.029 -3.021 0.103 1.00 97.94 105 SER A O 1
ATOM 813 N N . LEU A 1 106 ? -12.718 -2.271 2.204 1.00 97.38 106 LEU A N 1
ATOM 814 C CA . LEU A 1 106 ? -12.112 -0.994 1.818 1.00 97.38 106 LEU A CA 1
ATOM 815 C C . LEU A 1 106 ? -10.766 -1.215 1.119 1.00 97.38 106 LEU A C 1
ATOM 817 O O . LEU A 1 106 ? -10.568 -0.70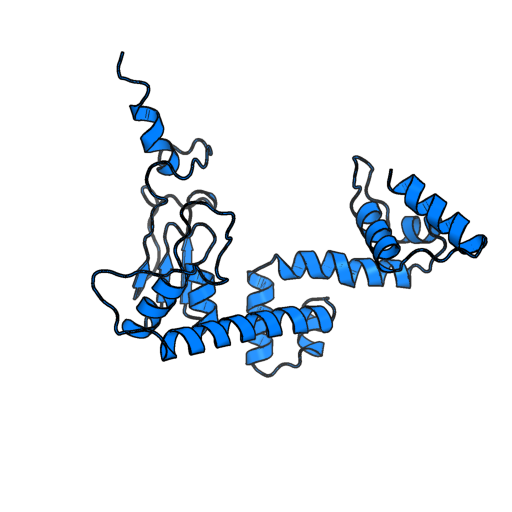5 0.020 1.00 97.38 106 LEU A O 1
ATOM 821 N N . VAL A 1 107 ? -9.888 -2.037 1.702 1.00 97.75 107 VAL A N 1
ATOM 822 C CA . VAL A 1 107 ? -8.565 -2.351 1.132 1.00 97.75 107 VAL A CA 1
ATOM 823 C C . VAL A 1 107 ? -8.681 -3.002 -0.251 1.00 97.75 107 VAL A C 1
ATOM 825 O O . VAL A 1 107 ? -7.996 -2.590 -1.188 1.00 97.75 107 VAL A O 1
ATOM 828 N N . VAL A 1 108 ? -9.581 -3.978 -0.409 1.00 98.25 108 VAL A N 1
ATOM 829 C CA . VAL A 1 108 ? -9.826 -4.655 -1.696 1.00 98.25 108 VAL A CA 1
ATOM 830 C C . VAL A 1 108 ? -10.413 -3.693 -2.729 1.00 98.25 108 VAL A C 1
ATOM 832 O O . VAL A 1 108 ? -9.997 -3.701 -3.887 1.00 98.25 108 VAL A O 1
ATOM 835 N N . ARG A 1 109 ? -11.360 -2.836 -2.330 1.00 98.12 109 ARG A N 1
ATOM 836 C CA . ARG A 1 109 ? -11.939 -1.824 -3.224 1.00 98.12 109 ARG A CA 1
ATOM 837 C C . ARG A 1 109 ? -10.876 -0.845 -3.714 1.00 98.12 109 ARG A C 1
ATOM 839 O O . ARG A 1 109 ? -10.840 -0.544 -4.904 1.00 98.12 109 ARG A O 1
ATOM 846 N N . ASP A 1 110 ? -10.016 -0.371 -2.820 1.00 97.50 110 ASP A N 1
ATOM 847 C CA . ASP A 1 110 ? -8.954 0.567 -3.173 1.00 97.50 110 ASP A CA 1
ATOM 848 C C . ASP A 1 110 ? -7.922 -0.089 -4.099 1.00 97.50 110 ASP A C 1
ATOM 850 O O . ASP A 1 110 ? -7.486 0.543 -5.059 1.00 97.50 110 ASP A O 1
ATOM 854 N N . TYR A 1 111 ? -7.590 -1.367 -3.883 1.00 98.00 111 TYR A N 1
ATOM 855 C CA . TYR A 1 111 ? -6.781 -2.157 -4.816 1.00 98.00 111 TYR A CA 1
ATOM 856 C C . TYR A 1 111 ? -7.417 -2.245 -6.211 1.00 98.00 111 TYR A C 1
ATOM 858 O O . TYR A 1 111 ? -6.779 -1.881 -7.199 1.00 98.00 111 TYR A O 1
ATOM 866 N N . ASN A 1 112 ? -8.690 -2.646 -6.300 1.00 98.06 112 ASN A N 1
ATOM 867 C CA . ASN A 1 112 ? -9.396 -2.755 -7.581 1.00 98.06 112 ASN A CA 1
ATOM 868 C C . ASN A 1 112 ? -9.462 -1.406 -8.309 1.00 98.06 112 ASN A C 1
ATOM 870 O O . ASN A 1 112 ? -9.200 -1.342 -9.505 1.00 98.06 112 ASN A O 1
ATOM 874 N N . LYS A 1 113 ? -9.685 -0.307 -7.581 1.00 98.25 113 LYS A N 1
ATOM 875 C CA . LYS A 1 113 ? -9.655 1.040 -8.159 1.00 98.25 113 LYS A CA 1
ATOM 876 C C . LYS A 1 113 ? -8.302 1.365 -8.803 1.00 98.25 113 LYS A C 1
ATOM 878 O O . LYS A 1 113 ? -8.264 1.979 -9.866 1.00 98.25 113 LYS A O 1
ATOM 883 N N . ARG A 1 114 ? -7.181 0.965 -8.190 1.00 98.06 114 ARG A N 1
ATOM 884 C CA . ARG A 1 114 ? -5.848 1.160 -8.793 1.00 98.06 114 ARG A CA 1
ATOM 885 C C . ARG A 1 114 ? -5.650 0.282 -10.030 1.00 98.06 114 ARG A C 1
ATOM 887 O O . ARG A 1 114 ? -5.086 0.756 -11.014 1.00 98.06 114 ARG A O 1
ATOM 894 N N . LYS A 1 115 ? -6.173 -0.949 -10.032 1.00 97.94 115 LYS A N 1
ATOM 895 C CA . LYS A 1 115 ? -6.198 -1.817 -11.225 1.00 97.94 115 LYS A CA 1
ATOM 896 C C . LYS A 1 115 ? -6.995 -1.198 -12.374 1.00 97.94 115 LYS A C 1
ATOM 898 O O . LYS A 1 115 ? -6.530 -1.245 -13.514 1.00 97.94 115 LYS A O 1
ATOM 903 N N . ASP A 1 116 ? -8.140 -0.592 -12.077 1.00 98.19 116 ASP A N 1
ATOM 904 C CA . ASP A 1 116 ? -8.969 0.090 -13.072 1.00 98.19 116 ASP A CA 1
ATOM 905 C C . ASP A 1 116 ? -8.225 1.278 -13.690 1.00 98.19 116 ASP A C 1
ATOM 907 O O . ASP A 1 116 ? -8.172 1.390 -14.913 1.00 98.19 116 ASP A O 1
ATOM 911 N N . LEU A 1 117 ? -7.547 2.089 -12.869 1.00 98.12 117 LEU A N 1
ATOM 912 C CA . LEU A 1 117 ? -6.713 3.202 -13.342 1.00 98.12 117 LEU A CA 1
ATOM 913 C C . LEU A 1 117 ? -5.558 2.736 -14.242 1.00 98.12 117 LEU A C 1
ATOM 915 O O . LEU A 1 117 ? -5.271 3.374 -15.252 1.00 98.12 117 LEU A O 1
ATOM 919 N N . ILE A 1 118 ? -4.913 1.608 -13.919 1.00 98.06 118 ILE A N 1
ATOM 920 C CA . ILE A 1 118 ? -3.884 1.003 -14.786 1.00 98.06 118 ILE A CA 1
ATOM 921 C C . ILE A 1 118 ? -4.494 0.589 -16.127 1.00 98.06 118 ILE A C 1
ATOM 923 O O . ILE A 1 118 ? -3.915 0.852 -17.180 1.00 98.06 118 ILE A O 1
ATOM 927 N N . SER A 1 119 ? -5.655 -0.068 -16.097 1.00 97.69 119 SER A N 1
ATOM 928 C CA . SER A 1 119 ? -6.361 -0.524 -17.299 1.00 97.69 119 SER A CA 1
ATOM 929 C C . SER A 1 119 ? -6.769 0.649 -18.191 1.00 97.69 119 SER A C 1
ATOM 931 O O . SER A 1 119 ? -6.555 0.610 -19.402 1.00 97.69 119 SER A O 1
ATOM 933 N N . GLU A 1 120 ? -7.308 1.712 -17.597 1.00 97.31 120 GLU A N 1
ATOM 934 C CA . GLU A 1 120 ? -7.687 2.941 -18.292 1.00 97.31 120 GLU A CA 1
ATOM 935 C C . GLU A 1 120 ? -6.471 3.641 -18.909 1.00 97.31 120 GLU A C 1
ATOM 937 O O . GLU A 1 120 ? -6.480 3.948 -20.103 1.00 97.31 120 GLU A O 1
ATOM 942 N N . HIS A 1 121 ? -5.392 3.819 -18.139 1.00 96.56 121 HIS A N 1
ATOM 943 C CA . HIS A 1 121 ? -4.149 4.414 -18.638 1.00 96.56 121 HIS A CA 1
ATOM 944 C C . HIS A 1 121 ? -3.585 3.629 -19.826 1.00 96.56 121 HIS A C 1
ATOM 946 O O . HIS A 1 121 ? -3.294 4.211 -20.867 1.00 96.56 121 HIS A O 1
ATOM 952 N N . ARG A 1 122 ? -3.513 2.294 -19.729 1.00 95.25 122 ARG A N 1
ATOM 953 C CA . ARG A 1 122 ? -3.006 1.437 -20.816 1.00 95.25 122 ARG A CA 1
ATOM 954 C C . ARG A 1 122 ? -3.849 1.508 -22.090 1.00 95.25 122 ARG A C 1
ATOM 956 O O . ARG A 1 122 ? -3.287 1.369 -23.172 1.00 95.25 122 ARG A O 1
ATOM 963 N N . LYS A 1 123 ? -5.163 1.723 -21.976 1.00 95.31 123 LYS A N 1
ATOM 964 C CA . LYS A 1 123 ? -6.064 1.888 -23.131 1.00 95.31 123 LYS A CA 1
ATOM 965 C C . LYS A 1 123 ? -5.916 3.250 -23.805 1.00 95.31 123 LYS A C 1
ATOM 967 O O . LYS A 1 123 ? -6.040 3.332 -25.022 1.00 95.31 123 LYS A O 1
ATOM 972 N N . ASN A 1 124 ? -5.672 4.297 -23.020 1.00 93.25 124 ASN A N 1
ATOM 973 C CA . ASN A 1 124 ? -5.705 5.682 -23.495 1.00 93.25 124 ASN A CA 1
ATOM 974 C C . ASN A 1 124 ? -4.320 6.249 -23.839 1.00 93.25 124 ASN A C 1
ATOM 976 O O . ASN A 1 124 ? -4.226 7.292 -24.489 1.00 93.25 124 ASN A O 1
ATOM 980 N N . ARG A 1 125 ? -3.237 5.599 -23.400 1.00 90.88 125 ARG A N 1
ATOM 981 C CA . ARG A 1 125 ? -1.870 6.056 -23.664 1.00 90.88 125 ARG A CA 1
ATOM 982 C C . ARG A 1 125 ? -1.469 5.883 -25.129 1.00 90.88 125 ARG A C 1
ATOM 984 O O . ARG A 1 125 ? -1.837 4.916 -25.792 1.00 90.88 125 ARG A O 1
ATOM 991 N N . SER A 1 126 ? -0.615 6.784 -25.609 1.00 85.75 126 SER A N 1
ATOM 992 C CA . SER A 1 126 ? 0.192 6.523 -26.803 1.00 85.75 126 SER A CA 1
ATOM 993 C C . SER A 1 126 ? 1.360 5.585 -26.478 1.00 85.75 126 SER A C 1
ATOM 995 O O . SER A 1 126 ? 1.694 5.385 -25.313 1.00 85.75 126 SER A O 1
ATOM 997 N N . HIS A 1 127 ? 2.044 5.071 -27.502 1.00 84.81 127 HIS A N 1
ATOM 998 C CA . HIS A 1 127 ? 3.302 4.339 -27.321 1.00 84.81 127 HIS A CA 1
ATOM 999 C C . HIS A 1 127 ? 4.326 5.136 -26.492 1.00 84.81 127 HIS A C 1
ATOM 1001 O O . HIS A 1 127 ? 4.365 6.368 -26.578 1.00 84.81 127 HIS A O 1
ATOM 1007 N N . LEU A 1 128 ? 5.160 4.423 -25.724 1.00 88.88 128 LEU A N 1
ATOM 1008 C CA . LEU A 1 128 ? 6.243 5.006 -24.930 1.00 88.88 128 LEU A CA 1
ATOM 1009 C C . LEU A 1 128 ? 7.254 5.712 -25.850 1.00 88.88 128 LEU A C 1
ATOM 1011 O O . LEU A 1 128 ? 7.672 5.161 -26.868 1.00 88.88 128 LEU A O 1
ATOM 1015 N N . LYS A 1 129 ? 7.634 6.941 -25.493 1.00 89.19 129 LYS A N 1
ATOM 1016 C CA . LYS A 1 129 ? 8.563 7.794 -26.252 1.00 89.19 129 LYS A CA 1
ATOM 1017 C C . LYS A 1 129 ? 9.756 8.181 -25.381 1.00 89.19 129 LYS A C 1
ATOM 1019 O O . LYS A 1 129 ? 9.712 8.038 -24.165 1.00 89.19 129 LYS A O 1
ATOM 1024 N N . SER A 1 130 ? 10.800 8.730 -26.001 1.00 87.75 130 SER A N 1
ATOM 1025 C CA . SER A 1 130 ? 11.966 9.284 -25.295 1.00 87.75 130 SER A CA 1
ATOM 1026 C C . SER A 1 130 ? 11.632 10.502 -24.425 1.00 87.75 130 SER A C 1
ATOM 1028 O O . SER A 1 130 ? 12.336 10.777 -23.460 1.00 87.75 130 SER A O 1
ATOM 1030 N N . VAL A 1 131 ? 10.551 11.217 -24.752 1.00 88.75 131 VAL A N 1
ATOM 1031 C CA . VAL A 1 131 ? 10.003 12.322 -23.960 1.00 88.75 131 VAL A CA 1
ATOM 1032 C C . VAL A 1 131 ? 8.580 11.962 -23.560 1.00 88.75 131 VAL A C 1
ATOM 1034 O O . VAL A 1 131 ? 7.748 11.649 -24.413 1.00 88.75 131 VAL A O 1
ATOM 1037 N N . VAL A 1 132 ? 8.306 12.015 -22.260 1.00 90.44 132 VAL A N 1
ATOM 1038 C CA . VAL A 1 132 ? 7.029 11.619 -21.659 1.00 90.44 132 VAL A CA 1
ATOM 1039 C C . VAL A 1 132 ? 6.459 12.755 -20.820 1.00 90.44 132 VAL A C 1
ATOM 1041 O O . VAL A 1 132 ? 7.199 13.564 -20.264 1.00 90.44 132 VAL A O 1
ATOM 1044 N N . ASN A 1 133 ? 5.134 12.812 -20.724 1.00 90.00 133 ASN A N 1
ATOM 1045 C CA . ASN A 1 133 ? 4.421 13.755 -19.872 1.00 90.00 133 ASN A CA 1
ATOM 1046 C C . ASN A 1 133 ? 3.213 13.051 -19.245 1.00 90.00 133 ASN A C 1
ATOM 1048 O O . ASN A 1 133 ? 2.405 12.468 -19.966 1.00 90.00 133 ASN A O 1
ATOM 1052 N N . TYR A 1 134 ? 3.079 13.144 -17.923 1.00 91.75 134 TYR A N 1
ATOM 1053 C CA . TYR A 1 134 ? 1.966 12.570 -17.167 1.00 91.75 134 TYR A CA 1
ATOM 1054 C C . TYR A 1 134 ? 1.274 13.687 -16.375 1.00 91.75 134 TYR A C 1
ATOM 1056 O O . TYR A 1 134 ? 1.761 14.057 -15.306 1.00 91.75 134 TYR A O 1
ATOM 1064 N N . PRO A 1 135 ? 0.140 14.230 -16.862 1.00 89.31 135 PRO A N 1
ATOM 1065 C CA . PRO A 1 135 ? -0.563 15.335 -16.200 1.00 89.31 135 PRO A CA 1
ATOM 1066 C C . PRO A 1 135 ? -1.055 14.999 -14.787 1.00 89.31 135 PRO A C 1
ATOM 1068 O O . PRO A 1 135 ? -1.238 15.885 -13.958 1.00 89.31 135 PRO A O 1
ATOM 1071 N N . GLN A 1 136 ? -1.283 13.714 -14.515 1.00 89.88 136 GLN A N 1
ATOM 1072 C CA . GLN A 1 136 ? -1.624 13.202 -13.195 1.00 89.88 136 GLN A CA 1
ATOM 1073 C C . GLN A 1 136 ? -0.540 12.233 -12.721 1.00 89.88 136 GLN A C 1
ATOM 1075 O O . GLN A 1 136 ? 0.029 11.490 -13.518 1.00 89.88 136 GLN A O 1
ATOM 1080 N N . ARG A 1 137 ? -0.288 12.204 -11.408 1.00 90.00 137 ARG A N 1
ATOM 1081 C CA . ARG A 1 137 ? 0.707 11.306 -10.790 1.00 90.00 137 ARG A CA 1
ATOM 1082 C C . ARG A 1 137 ? 0.193 9.892 -10.487 1.00 90.00 137 ARG A C 1
ATOM 1084 O O . ARG A 1 137 ? 0.987 8.984 -10.266 1.00 90.00 137 ARG A O 1
ATOM 1091 N N . GLY A 1 138 ? -1.129 9.721 -10.430 1.00 94.50 138 GLY A N 1
ATOM 1092 C CA . GLY A 1 138 ? -1.778 8.490 -9.969 1.00 94.50 138 GLY A CA 1
ATOM 1093 C C . GLY A 1 138 ? -1.817 8.339 -8.434 1.00 94.50 138 GLY A C 1
ATOM 1094 O O . GLY A 1 138 ? -1.359 9.222 -7.706 1.00 94.50 138 GLY A O 1
ATOM 1095 N N . PRO A 1 139 ? -2.405 7.248 -7.916 1.00 95.75 139 PRO A N 1
ATOM 1096 C CA . PRO A 1 139 ? -2.639 7.038 -6.481 1.00 95.75 139 PRO A CA 1
ATOM 1097 C C . PRO A 1 139 ? -1.489 6.343 -5.729 1.00 95.75 139 PRO A C 1
ATOM 1099 O O . PRO A 1 139 ? -1.633 6.064 -4.544 1.00 95.75 139 PRO A O 1
ATOM 1102 N N . TRP A 1 140 ? -0.382 6.021 -6.400 1.00 95.88 140 TRP A N 1
ATOM 1103 C CA . TRP A 1 140 ? 0.742 5.270 -5.825 1.00 95.88 140 TRP A CA 1
ATOM 1104 C C . TRP A 1 140 ? 1.692 6.161 -5.019 1.00 95.88 140 TRP A C 1
ATOM 1106 O O . TRP A 1 140 ? 1.851 7.344 -5.346 1.00 95.88 140 TRP A O 1
ATOM 1116 N N . GLY A 1 141 ? 2.331 5.604 -3.987 1.00 92.44 141 GLY A N 1
ATOM 1117 C CA . GLY A 1 141 ? 3.198 6.351 -3.075 1.00 92.44 141 GLY A CA 1
ATOM 1118 C C . GLY A 1 141 ? 2.459 7.414 -2.251 1.00 92.44 141 GLY A C 1
ATOM 1119 O O . GLY A 1 141 ? 1.231 7.482 -2.230 1.00 92.44 141 GLY A O 1
ATOM 1120 N N . ASP A 1 142 ? 3.218 8.277 -1.577 1.00 89.19 142 ASP A N 1
ATOM 1121 C CA . ASP A 1 142 ? 2.689 9.402 -0.797 1.00 89.19 142 ASP A CA 1
ATOM 1122 C C . ASP A 1 142 ? 2.838 10.713 -1.582 1.00 89.19 142 ASP A C 1
ATOM 1124 O O . ASP A 1 142 ? 3.939 11.121 -1.960 1.00 89.19 142 ASP A O 1
ATOM 1128 N N . THR A 1 143 ? 1.720 11.402 -1.818 1.00 84.31 143 THR A N 1
ATOM 1129 C CA . THR A 1 143 ? 1.683 12.696 -2.515 1.00 84.31 143 THR A CA 1
ATOM 1130 C C . THR A 1 143 ? 2.393 13.807 -1.751 1.00 84.31 143 THR A C 1
ATOM 1132 O O . THR A 1 143 ? 2.799 14.797 -2.351 1.00 84.31 143 THR A O 1
ATOM 1135 N N . LYS A 1 144 ? 2.498 13.677 -0.425 1.00 84.69 144 LYS A N 1
ATOM 1136 C CA . LYS A 1 144 ? 3.172 14.648 0.440 1.00 84.69 144 LYS A CA 1
ATOM 1137 C C . LYS A 1 144 ? 4.679 14.458 0.461 1.00 84.69 144 LYS A C 1
ATOM 1139 O O . LYS A 1 144 ? 5.354 15.293 1.045 1.00 84.69 144 LYS A O 1
ATOM 1144 N N . PHE A 1 145 ? 5.191 13.384 -0.137 1.00 80.25 145 PHE A N 1
ATOM 1145 C CA . PHE A 1 145 ? 6.617 13.141 -0.273 1.00 80.25 145 PHE A CA 1
ATOM 1146 C C . PHE A 1 145 ? 7.150 13.949 -1.471 1.00 80.25 145 PHE A C 1
ATOM 1148 O O . PHE A 1 145 ? 6.732 13.682 -2.601 1.00 80.25 145 PHE A O 1
ATOM 1155 N N . PRO A 1 146 ? 8.009 14.969 -1.271 1.00 72.38 146 PRO A N 1
ATOM 1156 C CA . PRO A 1 146 ? 8.595 15.716 -2.385 1.00 72.38 146 PRO A CA 1
ATOM 1157 C C . PRO A 1 146 ? 9.364 14.838 -3.393 1.00 72.38 146 PRO A C 1
ATOM 1159 O O . PRO A 1 146 ? 9.772 13.721 -3.100 1.00 72.38 146 PRO A O 1
ATOM 1162 N N . GLY A 1 147 ? 9.562 15.339 -4.615 1.00 72.25 147 GLY A N 1
ATOM 1163 C CA . GLY A 1 147 ? 10.346 14.630 -5.640 1.00 72.25 147 GLY A CA 1
ATOM 1164 C C . GLY A 1 147 ? 9.730 13.314 -6.133 1.00 72.25 147 GLY A C 1
ATOM 1165 O O . GLY A 1 147 ? 10.408 12.530 -6.786 1.00 72.25 147 GLY A O 1
ATOM 1166 N N . ASN A 1 148 ? 8.460 13.058 -5.818 1.00 73.50 148 ASN A N 1
ATOM 1167 C CA . ASN A 1 148 ? 7.802 11.815 -6.177 1.00 73.50 148 ASN A CA 1
ATOM 1168 C C . ASN A 1 148 ? 7.514 11.731 -7.683 1.00 73.50 148 ASN A C 1
ATOM 1170 O O . ASN A 1 148 ? 7.010 12.679 -8.289 1.00 73.50 148 ASN A O 1
ATOM 1174 N N . THR A 1 149 ? 7.788 10.569 -8.265 1.00 85.88 149 THR A N 1
ATOM 1175 C CA . THR A 1 149 ? 7.564 10.289 -9.683 1.00 85.88 149 THR A CA 1
ATOM 1176 C C . THR A 1 149 ? 6.113 9.866 -9.940 1.00 85.88 149 THR A C 1
ATOM 1178 O O . THR A 1 149 ? 5.454 9.286 -9.077 1.00 85.88 149 THR A O 1
ATOM 1181 N N . SER A 1 150 ? 5.585 10.157 -11.134 1.00 92.31 150 SER A N 1
ATOM 1182 C CA . SER A 1 150 ? 4.270 9.648 -11.543 1.00 92.31 150 SER A CA 1
ATOM 1183 C C . SER A 1 150 ? 4.296 8.123 -11.633 1.00 92.31 150 SER A C 1
ATOM 1185 O O . SER A 1 150 ? 5.115 7.558 -12.358 1.00 92.31 150 SER A O 1
ATOM 1187 N N . GLY A 1 151 ? 3.362 7.447 -10.961 1.00 96.00 151 GLY A N 1
ATOM 1188 C CA . GLY A 1 151 ? 3.255 5.991 -11.056 1.00 96.00 151 GLY A CA 1
ATOM 1189 C C . GLY A 1 151 ? 2.858 5.519 -12.457 1.00 96.00 151 GLY A C 1
ATOM 1190 O O . GLY A 1 151 ? 3.173 4.395 -12.824 1.00 96.00 151 GLY A O 1
ATOM 1191 N N . TYR A 1 152 ? 2.269 6.380 -13.292 1.00 96.94 152 TYR A N 1
ATOM 1192 C CA . TYR A 1 152 ? 1.978 6.036 -14.687 1.00 96.94 152 TYR A CA 1
ATOM 1193 C C . TYR A 1 152 ? 3.240 5.847 -15.540 1.00 96.94 152 TYR A C 1
ATOM 1195 O O . TYR A 1 152 ? 3.221 5.034 -16.461 1.00 96.94 152 TYR A O 1
ATOM 1203 N N . LEU A 1 153 ? 4.355 6.511 -15.201 1.00 95.50 153 LEU A N 1
ATOM 1204 C CA . LEU A 1 153 ? 5.645 6.219 -15.832 1.00 95.50 153 LEU A CA 1
ATOM 1205 C C . LEU A 1 153 ? 6.076 4.782 -15.544 1.00 95.50 153 LEU A C 1
ATOM 1207 O O . LEU A 1 153 ? 6.458 4.053 -16.453 1.00 95.50 153 LEU A O 1
ATOM 1211 N N . LEU A 1 154 ? 5.976 4.363 -14.284 1.00 96.50 154 LEU A N 1
ATOM 1212 C CA . LEU A 1 154 ? 6.277 2.993 -13.882 1.00 96.50 154 LEU A CA 1
ATOM 1213 C C . LEU A 1 154 ? 5.330 1.990 -14.541 1.00 96.50 154 LEU A C 1
ATOM 1215 O O . LEU A 1 154 ? 5.790 0.942 -14.983 1.00 96.50 154 LEU A O 1
ATOM 1219 N N . VAL A 1 155 ? 4.042 2.328 -14.677 1.00 97.81 155 VAL A N 1
ATOM 1220 C CA . VAL A 1 155 ? 3.087 1.498 -15.423 1.00 97.81 155 VAL A CA 1
ATOM 1221 C C . VAL A 1 155 ? 3.557 1.285 -16.858 1.00 97.81 155 VAL A C 1
ATOM 1223 O O . VAL A 1 155 ? 3.568 0.152 -17.334 1.00 97.81 155 VAL A O 1
ATOM 1226 N N . ASP A 1 156 ? 3.991 2.346 -17.537 1.00 96.88 156 ASP A N 1
ATOM 1227 C CA . ASP A 1 156 ? 4.460 2.259 -18.918 1.00 96.88 156 ASP A CA 1
ATOM 1228 C C . ASP A 1 156 ? 5.759 1.463 -19.059 1.00 96.88 156 ASP A C 1
ATOM 1230 O O . ASP A 1 156 ? 5.885 0.679 -20.002 1.00 96.88 156 ASP A O 1
ATOM 1234 N N . LEU A 1 157 ? 6.703 1.641 -18.129 1.00 96.75 157 LEU A N 1
ATOM 1235 C CA . LEU A 1 157 ? 7.977 0.920 -18.115 1.00 96.75 157 LEU A CA 1
ATOM 1236 C C . LEU A 1 157 ? 7.776 -0.572 -17.833 1.00 96.75 157 LEU A C 1
ATOM 1238 O O . LEU A 1 157 ? 8.319 -1.402 -18.559 1.00 96.75 157 LEU A O 1
ATOM 1242 N N . ILE A 1 158 ? 6.973 -0.925 -16.828 1.00 97.56 158 ILE A N 1
ATOM 1243 C CA . ILE A 1 158 ? 6.680 -2.326 -16.499 1.00 97.56 158 ILE A CA 1
ATOM 1244 C C . ILE A 1 158 ? 5.895 -2.981 -17.638 1.00 97.56 158 ILE A C 1
ATOM 1246 O O . ILE A 1 158 ? 6.210 -4.106 -18.017 1.00 97.56 158 ILE A O 1
ATOM 1250 N N . ASP A 1 159 ? 4.923 -2.282 -18.237 1.00 96.62 159 ASP A N 1
ATOM 1251 C CA . ASP A 1 159 ? 4.171 -2.816 -19.377 1.00 96.62 159 ASP A CA 1
ATOM 1252 C C . ASP A 1 159 ? 5.057 -3.026 -20.617 1.00 96.62 159 ASP A C 1
ATOM 1254 O O . ASP A 1 159 ? 4.832 -3.957 -21.385 1.00 96.62 159 ASP A O 1
ATOM 1258 N N . TYR A 1 160 ? 6.078 -2.188 -20.816 1.00 95.75 160 TYR A N 1
ATOM 1259 C CA . TYR A 1 160 ? 7.000 -2.309 -21.946 1.00 95.75 160 TYR A CA 1
ATOM 1260 C C . TYR A 1 160 ? 8.064 -3.397 -21.739 1.00 95.75 160 TYR A C 1
ATOM 1262 O O . TYR A 1 160 ? 8.259 -4.238 -22.614 1.00 95.75 160 TYR A O 1
ATOM 1270 N N . TYR A 1 161 ? 8.751 -3.390 -20.593 1.00 96.75 161 TYR A N 1
ATOM 1271 C CA . TYR A 1 161 ? 9.880 -4.288 -20.327 1.00 96.75 161 TYR A CA 1
ATOM 1272 C C . TYR A 1 161 ? 9.470 -5.644 -19.742 1.00 96.75 161 TYR A C 1
ATOM 1274 O O . TYR A 1 161 ? 10.253 -6.586 -19.822 1.00 96.75 161 TYR A O 1
ATOM 1282 N N . GLN A 1 162 ? 8.267 -5.756 -19.166 1.00 97.31 162 GLN A N 1
ATOM 1283 C CA . GLN A 1 162 ? 7.764 -6.971 -18.508 1.00 97.31 162 GLN A CA 1
ATOM 1284 C C . GLN A 1 162 ? 8.769 -7.588 -17.501 1.00 97.31 162 GLN A C 1
ATOM 1286 O O . GLN A 1 162 ? 9.059 -8.787 -17.582 1.00 97.31 162 GLN A O 1
ATOM 1291 N N . PRO A 1 163 ? 9.335 -6.795 -16.563 1.00 97.94 163 PRO A N 1
ATOM 1292 C CA . PRO A 1 163 ? 10.314 -7.298 -15.600 1.00 97.94 163 PRO A CA 1
ATOM 1293 C C . PRO A 1 163 ? 9.678 -8.295 -14.623 1.00 97.94 163 PRO A C 1
ATOM 1295 O O . PRO A 1 163 ? 8.511 -8.155 -14.252 1.00 97.94 163 PRO A O 1
ATOM 1298 N N . LYS A 1 164 ? 10.458 -9.272 -14.149 1.00 97.62 164 LYS A N 1
ATOM 1299 C CA . LYS A 1 164 ? 10.048 -10.203 -13.081 1.00 97.62 164 LYS A CA 1
ATOM 1300 C C . LYS A 1 164 ? 10.575 -9.778 -11.713 1.00 97.62 164 LYS A C 1
ATOM 1302 O O . LYS A 1 164 ? 9.989 -10.161 -10.699 1.00 97.62 164 LYS A O 1
ATOM 1307 N N . SER A 1 165 ? 11.635 -8.973 -11.683 1.00 98.06 165 SER A N 1
ATOM 1308 C CA . SER A 1 165 ? 12.160 -8.338 -10.475 1.00 98.06 165 SER A CA 1
ATOM 1309 C C . SER A 1 165 ? 12.546 -6.876 -10.710 1.00 98.06 165 SER A C 1
ATOM 1311 O O . SER A 1 165 ? 13.146 -6.527 -11.730 1.00 98.06 165 SER A O 1
ATOM 1313 N N . ILE A 1 166 ? 12.192 -6.017 -9.753 1.00 98.19 166 ILE A N 1
ATOM 1314 C CA . ILE A 1 166 ? 12.428 -4.572 -9.786 1.00 98.19 166 ILE A CA 1
ATOM 1315 C C . ILE A 1 166 ? 13.230 -4.154 -8.552 1.00 98.19 166 ILE A C 1
ATOM 1317 O O . ILE A 1 166 ? 12.895 -4.539 -7.431 1.00 98.19 166 ILE A O 1
ATOM 1321 N N . LEU A 1 167 ? 14.256 -3.336 -8.760 1.00 97.44 167 LEU A N 1
ATOM 1322 C CA . LEU A 1 167 ? 14.985 -2.647 -7.701 1.00 97.44 167 LEU A CA 1
ATOM 1323 C C . LEU A 1 167 ? 14.723 -1.147 -7.787 1.00 97.44 167 LEU A C 1
ATOM 1325 O O . LEU A 1 167 ? 14.863 -0.549 -8.856 1.00 97.44 167 LEU A O 1
ATOM 1329 N N . ASP A 1 168 ? 14.411 -0.546 -6.647 1.00 94.81 168 ASP A N 1
ATOM 1330 C CA . ASP A 1 168 ? 14.438 0.898 -6.457 1.00 94.81 168 ASP A CA 1
ATOM 1331 C C . ASP A 1 168 ? 15.366 1.230 -5.281 1.00 94.81 168 ASP A C 1
ATOM 1333 O O . ASP A 1 168 ? 14.986 1.047 -4.121 1.00 94.81 168 ASP A O 1
ATOM 1337 N N . PRO A 1 169 ? 16.608 1.667 -5.551 1.00 92.44 169 PRO A N 1
ATOM 1338 C CA . PRO A 1 169 ? 17.593 1.888 -4.502 1.00 92.44 169 PRO A CA 1
ATOM 1339 C C . PRO A 1 169 ? 17.394 3.218 -3.753 1.00 92.44 169 PRO A C 1
ATOM 1341 O O . PRO A 1 169 ? 18.161 3.526 -2.840 1.00 92.44 169 PRO A O 1
ATOM 1344 N N . MET A 1 170 ? 16.421 4.038 -4.170 1.00 89.44 170 MET A N 1
ATOM 1345 C CA . MET A 1 170 ? 16.069 5.315 -3.543 1.00 89.44 170 MET A CA 1
ATOM 1346 C C . MET A 1 170 ? 14.545 5.490 -3.549 1.00 89.44 170 MET A C 1
ATOM 1348 O O . MET A 1 170 ? 14.018 6.482 -4.062 1.00 89.44 170 MET A O 1
ATOM 1352 N N . GLU A 1 171 ? 13.840 4.513 -2.973 1.00 90.19 171 GLU A N 1
ATOM 1353 C CA . GLU A 1 171 ? 12.406 4.296 -3.205 1.00 90.19 171 GLU A CA 1
ATOM 1354 C C . GLU A 1 171 ? 11.488 5.432 -2.753 1.00 90.19 171 GLU A C 1
ATOM 1356 O O . GLU A 1 171 ? 10.312 5.505 -3.143 1.00 90.19 171 GLU A O 1
ATOM 1361 N N . GLY A 1 172 ? 11.980 6.327 -1.896 1.00 88.69 172 GLY A N 1
ATOM 1362 C CA . GLY A 1 172 ? 11.202 7.473 -1.479 1.00 88.69 172 GLY A CA 1
ATOM 1363 C C . GLY A 1 172 ? 9.916 7.045 -0.763 1.00 88.69 172 GLY A C 1
ATOM 1364 O O . GLY A 1 172 ? 9.919 6.376 0.271 1.00 88.69 172 GLY A O 1
ATOM 1365 N N . SER A 1 173 ? 8.770 7.432 -1.314 1.00 88.94 173 SER A N 1
ATOM 1366 C CA . SER A 1 173 ? 7.464 7.053 -0.758 1.00 88.94 173 SER A CA 1
ATOM 1367 C C . SER A 1 173 ? 6.989 5.631 -1.112 1.00 88.94 173 SER A C 1
ATOM 1369 O O . SER A 1 173 ? 5.877 5.241 -0.736 1.00 88.94 173 SER A O 1
ATOM 1371 N N . GLY A 1 174 ? 7.795 4.869 -1.859 1.00 92.69 174 GLY A N 1
ATOM 1372 C CA . GLY A 1 174 ? 7.487 3.502 -2.282 1.00 92.69 174 GLY A CA 1
ATOM 1373 C C . GLY A 1 174 ? 6.546 3.419 -3.488 1.00 92.69 174 GLY A C 1
ATOM 1374 O O . GLY A 1 174 ? 5.780 2.461 -3.601 1.00 92.69 174 GLY A O 1
ATOM 1375 N N . THR A 1 175 ? 6.567 4.420 -4.377 1.00 95.19 175 THR A N 1
ATOM 1376 C CA . THR A 1 175 ? 5.732 4.447 -5.595 1.00 95.19 175 THR A CA 1
ATOM 1377 C C . THR A 1 175 ? 6.018 3.235 -6.481 1.00 95.19 175 THR A C 1
ATOM 1379 O O . THR A 1 175 ? 5.077 2.572 -6.915 1.00 95.19 175 THR A O 1
ATOM 1382 N N . THR A 1 176 ? 7.296 2.899 -6.683 1.00 96.19 176 THR A N 1
ATOM 1383 C CA . THR A 1 176 ? 7.736 1.725 -7.454 1.00 96.19 176 THR A CA 1
ATOM 1384 C C . THR A 1 176 ? 7.159 0.434 -6.898 1.00 96.19 176 THR A C 1
ATOM 1386 O O . THR A 1 176 ? 6.524 -0.318 -7.636 1.00 96.19 176 THR A O 1
ATOM 1389 N N . GLY A 1 177 ? 7.270 0.220 -5.586 1.00 96.44 177 GLY A N 1
ATOM 1390 C CA . GLY A 1 177 ? 6.713 -0.962 -4.934 1.00 96.44 177 GLY A CA 1
ATOM 1391 C C . GLY A 1 177 ? 5.187 -1.051 -5.017 1.00 96.44 177 GLY A C 1
ATOM 1392 O O . GLY A 1 177 ? 4.649 -2.146 -5.171 1.00 96.44 177 GLY A O 1
ATOM 1393 N N . ASP A 1 178 ? 4.471 0.073 -4.920 1.00 97.50 178 ASP A N 1
ATOM 1394 C CA . ASP A 1 178 ? 3.007 0.064 -5.034 1.00 97.50 178 ASP A CA 1
ATOM 1395 C C . ASP A 1 178 ? 2.552 -0.282 -6.465 1.00 97.50 178 ASP A C 1
ATOM 1397 O O . ASP A 1 178 ? 1.629 -1.082 -6.634 1.00 97.50 178 ASP A O 1
ATOM 1401 N N . VAL A 1 179 ? 3.215 0.262 -7.495 1.00 98.19 179 VAL A N 1
ATOM 1402 C CA . VAL A 1 179 ? 2.909 -0.072 -8.899 1.00 98.19 179 VAL A CA 1
ATOM 1403 C C . VAL A 1 179 ? 3.289 -1.522 -9.208 1.00 98.19 179 VAL A C 1
ATOM 1405 O O . VAL A 1 179 ? 2.490 -2.234 -9.812 1.00 98.19 179 VAL A O 1
ATOM 1408 N N . ALA A 1 180 ? 4.460 -1.988 -8.758 1.00 98.19 180 ALA A N 1
ATOM 1409 C CA . ALA A 1 180 ? 4.905 -3.375 -8.924 1.00 98.19 180 ALA A CA 1
ATOM 1410 C C . ALA A 1 180 ? 3.895 -4.371 -8.330 1.00 98.19 180 ALA A C 1
ATOM 1412 O O . ALA A 1 180 ? 3.542 -5.368 -8.969 1.00 98.19 180 ALA A O 1
ATOM 1413 N N . PHE A 1 181 ? 3.365 -4.056 -7.143 1.00 98.44 181 PHE A N 1
ATOM 1414 C CA . PHE A 1 181 ? 2.318 -4.844 -6.504 1.00 98.44 181 PHE A CA 1
ATOM 1415 C C . PHE A 1 181 ? 1.035 -4.884 -7.347 1.00 98.44 181 PHE A C 1
ATOM 1417 O O . PHE A 1 181 ? 0.519 -5.956 -7.672 1.00 98.44 181 PHE A O 1
ATOM 1424 N N . ASP A 1 182 ? 0.530 -3.723 -7.766 1.00 98.38 182 ASP A N 1
ATOM 1425 C CA . ASP A 1 182 ? -0.716 -3.656 -8.531 1.00 98.38 182 ASP A CA 1
ATOM 1426 C C . ASP A 1 182 ? -0.571 -4.203 -9.966 1.00 98.38 182 ASP A C 1
ATOM 1428 O O . ASP A 1 182 ? -1.562 -4.634 -10.559 1.00 98.38 182 ASP A O 1
ATOM 1432 N N . MET A 1 183 ? 0.630 -4.239 -10.548 1.00 97.94 183 MET A N 1
ATOM 1433 C CA . ME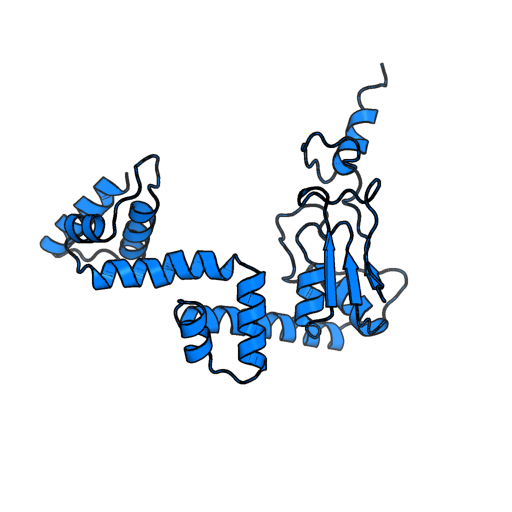T A 1 183 ? 0.870 -4.775 -11.896 1.00 97.94 183 MET A CA 1
ATOM 1434 C C . MET A 1 183 ? 1.080 -6.289 -11.957 1.00 97.94 183 MET A C 1
ATOM 1436 O O . MET A 1 183 ? 1.204 -6.829 -13.053 1.00 97.94 183 MET A O 1
ATOM 1440 N N . GLY A 1 184 ? 0.998 -6.985 -10.824 1.00 96.38 184 GLY A N 1
ATOM 1441 C CA . GLY A 1 184 ? 1.038 -8.448 -10.788 1.00 96.38 184 GLY A CA 1
ATOM 1442 C C . GLY A 1 184 ? 1.827 -9.026 -9.623 1.00 96.38 184 GLY A C 1
ATOM 1443 O O . GLY A 1 184 ? 2.322 -10.137 -9.759 1.00 96.38 184 GLY A O 1
ATOM 1444 N N . ASP A 1 185 ? 1.961 -8.286 -8.517 1.00 97.19 185 ASP A N 1
ATOM 1445 C CA . ASP A 1 185 ? 2.797 -8.669 -7.372 1.00 97.19 185 ASP A CA 1
ATOM 1446 C C . ASP A 1 185 ? 4.234 -9.014 -7.800 1.00 97.19 185 ASP A C 1
ATOM 1448 O O . ASP A 1 185 ? 4.803 -10.031 -7.407 1.00 97.19 185 ASP A O 1
ATOM 1452 N N . ILE A 1 186 ? 4.798 -8.166 -8.670 1.00 98.06 186 ILE A N 1
ATOM 1453 C CA . ILE A 1 186 ? 6.154 -8.325 -9.208 1.00 98.06 186 ILE A CA 1
ATOM 1454 C C . ILE A 1 186 ? 7.154 -8.236 -8.052 1.00 98.06 186 ILE A C 1
ATOM 1456 O O . ILE A 1 186 ? 7.009 -7.389 -7.165 1.00 98.06 186 ILE A O 1
ATOM 1460 N N . SER A 1 187 ? 8.182 -9.093 -8.069 1.00 97.38 187 SER A N 1
ATOM 1461 C CA . SER A 1 187 ? 9.228 -9.076 -7.046 1.00 97.38 187 SER A CA 1
ATOM 1462 C C . SER A 1 187 ? 9.877 -7.694 -6.989 1.00 97.38 187 SER A C 1
ATOM 1464 O O . SER A 1 187 ? 10.289 -7.151 -8.012 1.00 97.38 187 SER A O 1
ATOM 1466 N N . TYR A 1 188 ? 9.936 -7.108 -5.798 1.00 96.81 188 TYR A N 1
ATOM 1467 C CA . TYR A 1 188 ? 10.379 -5.735 -5.601 1.00 96.81 188 TYR A CA 1
ATOM 1468 C C . TYR A 1 188 ? 11.285 -5.640 -4.378 1.00 96.81 188 TYR A C 1
ATOM 1470 O O . TYR A 1 188 ? 10.908 -6.109 -3.301 1.00 96.81 188 TYR A O 1
ATOM 1478 N N . LEU A 1 189 ? 12.436 -4.989 -4.546 1.00 96.44 189 LEU A N 1
ATOM 1479 C CA . LEU A 1 189 ? 13.253 -4.495 -3.445 1.00 96.44 189 LEU A CA 1
ATOM 1480 C C . LEU A 1 189 ? 13.290 -2.966 -3.499 1.00 96.44 189 LEU A C 1
ATOM 1482 O O . LEU A 1 189 ? 13.755 -2.382 -4.477 1.00 96.44 189 LEU A O 1
ATOM 1486 N N . GLY A 1 190 ? 12.794 -2.346 -2.434 1.00 94.38 190 GLY A N 1
ATOM 1487 C CA . GLY A 1 190 ? 12.907 -0.918 -2.191 1.00 94.38 190 GLY A CA 1
ATOM 1488 C C . GLY A 1 190 ? 13.923 -0.660 -1.094 1.00 94.38 190 GLY A C 1
ATOM 1489 O O . GLY A 1 190 ? 13.878 -1.311 -0.049 1.00 94.38 190 GLY A O 1
ATOM 1490 N N . LEU A 1 191 ? 14.843 0.260 -1.346 1.00 93.44 191 LEU A N 1
ATOM 1491 C CA . LEU A 1 191 ? 15.870 0.675 -0.401 1.00 93.44 191 LEU A CA 1
ATOM 1492 C C . LEU A 1 191 ? 15.895 2.197 -0.315 1.00 93.44 191 LEU A C 1
ATOM 1494 O O . LEU A 1 191 ? 15.513 2.899 -1.251 1.00 93.44 191 LEU A O 1
ATOM 1498 N N . ASP A 1 192 ? 16.324 2.713 0.830 1.00 89.25 192 ASP A N 1
ATOM 1499 C CA . ASP A 1 192 ? 16.446 4.147 1.051 1.00 89.25 192 ASP A CA 1
ATOM 1500 C C . ASP A 1 192 ? 17.367 4.417 2.241 1.00 89.25 192 ASP A C 1
ATOM 1502 O O . ASP A 1 192 ? 17.367 3.677 3.229 1.00 89.25 192 ASP A O 1
ATOM 1506 N N . ILE A 1 193 ? 18.071 5.543 2.196 1.00 86.56 193 ILE A N 1
ATOM 1507 C CA . ILE A 1 193 ? 18.932 6.002 3.290 1.00 86.56 193 ILE A CA 1
ATOM 1508 C C . ILE A 1 193 ? 18.157 6.263 4.586 1.00 86.56 193 ILE A C 1
ATOM 1510 O O . ILE A 1 193 ? 18.696 6.107 5.679 1.00 86.56 193 ILE A O 1
ATOM 1514 N N . ARG A 1 194 ? 16.866 6.606 4.499 1.00 84.81 194 ARG A N 1
ATOM 1515 C CA . ARG A 1 194 ? 15.979 6.737 5.670 1.00 84.81 194 ARG A CA 1
ATOM 1516 C C . ARG A 1 194 ? 15.674 5.400 6.339 1.00 84.81 194 ARG A C 1
ATOM 1518 O O . ARG A 1 194 ? 15.310 5.391 7.511 1.00 84.81 194 ARG A O 1
ATOM 1525 N N . ASN A 1 195 ? 15.830 4.306 5.601 1.00 86.19 195 ASN A N 1
ATOM 1526 C CA . ASN A 1 195 ? 15.639 2.942 6.080 1.00 86.19 195 ASN A CA 1
ATOM 1527 C C . ASN A 1 195 ? 16.981 2.265 6.421 1.00 86.19 195 ASN A C 1
ATOM 1529 O O . ASN A 1 195 ? 16.992 1.081 6.744 1.00 86.19 195 ASN A O 1
ATOM 1533 N N . GLY A 1 196 ? 18.093 3.012 6.377 1.00 88.69 196 GLY A N 1
ATOM 1534 C CA . GLY A 1 196 ? 19.424 2.537 6.755 1.00 88.69 196 GLY A CA 1
ATOM 1535 C C . GLY A 1 196 ? 20.255 1.935 5.621 1.00 88.69 196 GLY A C 1
ATOM 1536 O O . GLY A 1 196 ? 21.299 1.377 5.923 1.00 88.69 196 GLY A O 1
ATOM 1537 N N . PHE A 1 197 ? 19.819 2.046 4.360 1.00 90.88 197 PHE A N 1
ATOM 1538 C CA . PHE A 1 197 ? 20.603 1.606 3.203 1.00 90.88 197 PHE A CA 1
ATOM 1539 C C . PHE A 1 197 ? 21.311 2.789 2.529 1.00 90.88 197 PHE A C 1
ATOM 1541 O O . PHE A 1 197 ? 20.660 3.707 2.018 1.00 90.88 197 PHE A O 1
ATOM 1548 N N . ASP A 1 198 ? 22.637 2.761 2.495 1.00 88.81 198 ASP A N 1
ATOM 1549 C CA . ASP A 1 198 ? 23.474 3.745 1.818 1.00 88.81 198 ASP A CA 1
ATOM 1550 C C . ASP A 1 198 ? 23.897 3.248 0.432 1.00 88.81 198 ASP A C 1
ATOM 1552 O O . ASP A 1 198 ? 24.848 2.490 0.298 1.00 88.81 198 ASP A O 1
ATOM 1556 N N . LEU A 1 199 ? 23.260 3.751 -0.629 1.00 87.31 199 LEU A N 1
ATOM 1557 C CA . LEU A 1 199 ? 23.580 3.374 -2.014 1.00 87.31 199 LEU A CA 1
ATOM 1558 C C . LEU A 1 199 ? 25.055 3.597 -2.416 1.00 87.31 199 LEU A C 1
ATOM 1560 O O . LEU A 1 199 ? 25.510 3.005 -3.392 1.00 87.31 199 LEU A O 1
ATOM 1564 N N . VAL A 1 200 ? 25.794 4.473 -1.726 1.00 85.69 200 VAL A N 1
ATOM 1565 C CA . VAL A 1 200 ? 27.214 4.728 -2.024 1.00 85.69 200 VAL A CA 1
ATOM 1566 C C . VAL A 1 200 ? 28.134 3.730 -1.317 1.00 85.69 200 VAL A C 1
ATOM 1568 O O . VAL A 1 200 ? 29.184 3.390 -1.862 1.00 85.69 200 VAL A O 1
ATOM 1571 N N . GLY A 1 201 ? 27.776 3.315 -0.101 1.00 86.75 201 GLY A N 1
ATOM 1572 C CA . GLY A 1 201 ? 28.618 2.491 0.770 1.00 86.75 201 GLY A CA 1
ATOM 1573 C C . GLY A 1 201 ? 28.227 1.016 0.828 1.00 86.75 201 GLY A C 1
ATOM 1574 O O . GLY A 1 201 ? 29.096 0.171 1.036 1.00 86.75 201 GLY A O 1
ATOM 1575 N N . ASP A 1 202 ? 26.950 0.713 0.624 1.00 91.50 202 ASP A N 1
ATOM 1576 C CA . ASP A 1 202 ? 26.385 -0.623 0.754 1.00 91.50 202 ASP A CA 1
ATOM 1577 C C . ASP A 1 202 ? 26.281 -1.319 -0.605 1.00 91.50 202 ASP A C 1
ATOM 1579 O O . ASP A 1 202 ? 26.032 -0.708 -1.649 1.00 91.50 202 ASP A O 1
ATOM 1583 N N . GLU A 1 203 ? 26.422 -2.642 -0.588 1.00 91.69 203 GLU A N 1
ATOM 1584 C CA . GLU A 1 203 ? 26.191 -3.470 -1.765 1.00 91.69 203 GLU A CA 1
ATOM 1585 C C . GLU A 1 203 ? 24.713 -3.860 -1.867 1.00 91.69 203 GLU A C 1
ATOM 1587 O O . GLU A 1 203 ? 24.083 -4.290 -0.901 1.00 91.69 203 GLU A O 1
ATOM 1592 N N . VAL A 1 204 ? 24.152 -3.745 -3.071 1.00 92.00 204 VAL A N 1
ATOM 1593 C CA . VAL A 1 204 ? 22.819 -4.277 -3.362 1.00 92.00 204 VAL A CA 1
ATOM 1594 C C . VAL A 1 204 ? 22.935 -5.781 -3.588 1.00 92.00 204 VAL A C 1
ATOM 1596 O O . VAL A 1 204 ? 23.571 -6.232 -4.542 1.00 92.00 204 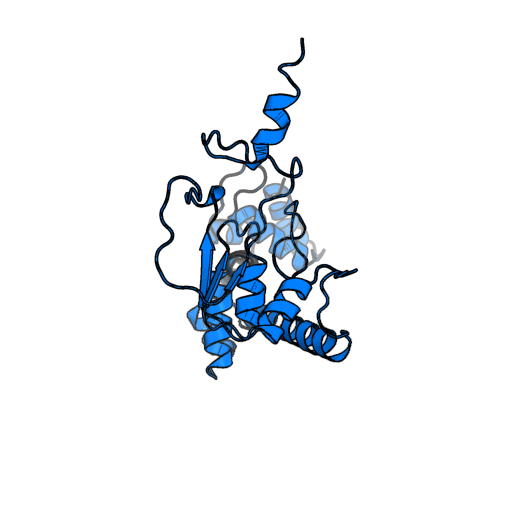VAL A O 1
ATOM 1599 N N . GLU A 1 205 ? 22.258 -6.564 -2.756 1.00 89.06 205 GLU A N 1
ATOM 1600 C CA . GLU A 1 205 ? 22.147 -8.006 -2.951 1.00 89.06 205 GLU A CA 1
ATOM 1601 C C . GLU A 1 205 ? 21.125 -8.364 -4.043 1.00 89.06 205 GLU A C 1
ATOM 1603 O O . GLU A 1 205 ? 20.071 -7.744 -4.165 1.00 89.06 205 GLU A O 1
ATOM 1608 N N . GLY A 1 206 ? 21.390 -9.431 -4.802 1.00 89.50 206 GLY A N 1
ATOM 1609 C CA . GLY A 1 206 ? 20.424 -10.021 -5.735 1.00 89.50 206 GLY A CA 1
ATOM 1610 C C . GLY A 1 206 ? 20.617 -9.645 -7.208 1.00 89.50 206 GLY A C 1
ATOM 1611 O O . GLY A 1 206 ? 21.655 -9.138 -7.627 1.00 89.50 206 GLY A O 1
ATOM 1612 N N . LYS A 1 207 ? 19.621 -9.990 -8.034 1.00 93.00 207 LYS A N 1
ATOM 1613 C CA . LYS A 1 207 ? 19.590 -9.720 -9.481 1.00 93.00 207 LYS A CA 1
ATOM 1614 C C . LYS A 1 207 ? 18.221 -9.178 -9.870 1.00 93.00 207 LYS A C 1
ATOM 1616 O O . LYS A 1 207 ? 17.198 -9.751 -9.489 1.00 93.00 207 LYS A O 1
ATOM 1621 N N . TYR A 1 208 ? 18.222 -8.111 -10.660 1.00 96.12 208 TYR A N 1
ATOM 1622 C CA . TYR A 1 208 ? 17.018 -7.369 -11.018 1.00 96.12 208 TYR A CA 1
ATOM 1623 C C . TYR A 1 208 ? 16.916 -7.171 -12.525 1.00 96.12 208 TYR A C 1
ATOM 1625 O O . TYR A 1 208 ? 17.913 -6.857 -13.173 1.00 96.12 208 TYR A O 1
ATOM 1633 N N . ASP A 1 209 ? 15.712 -7.345 -13.065 1.00 95.81 209 ASP A N 1
ATOM 1634 C CA . ASP A 1 209 ? 15.435 -7.164 -14.495 1.00 95.81 209 ASP A CA 1
ATOM 1635 C C . ASP A 1 209 ? 15.224 -5.687 -14.851 1.00 95.81 209 ASP A C 1
ATOM 1637 O O . ASP A 1 209 ? 15.486 -5.261 -15.976 1.00 95.81 209 ASP A O 1
ATOM 1641 N N . LEU A 1 210 ? 14.746 -4.900 -13.885 1.00 97.56 210 LEU A N 1
ATOM 1642 C CA . LEU A 1 210 ? 14.568 -3.461 -14.005 1.00 97.56 210 LEU A CA 1
ATOM 1643 C C . LEU A 1 210 ? 15.095 -2.775 -12.747 1.00 97.56 210 LEU A C 1
ATOM 1645 O O . LEU A 1 210 ? 14.661 -3.072 -11.637 1.00 97.56 210 LEU A O 1
ATOM 1649 N N . ILE A 1 211 ? 15.993 -1.811 -12.927 1.00 96.38 211 ILE A N 1
ATOM 1650 C CA . ILE A 1 211 ? 16.411 -0.903 -11.859 1.00 96.38 211 ILE A CA 1
ATOM 1651 C C . ILE A 1 211 ? 15.807 0.458 -12.175 1.00 96.38 211 ILE A C 1
ATOM 1653 O O . ILE A 1 211 ? 16.148 1.071 -13.189 1.00 96.38 211 ILE A O 1
ATOM 1657 N N . PHE A 1 212 ? 14.891 0.921 -11.329 1.00 94.50 212 PHE A N 1
ATOM 1658 C CA . PHE A 1 212 ? 14.312 2.250 -11.449 1.00 94.50 212 PHE A CA 1
ATOM 1659 C C . PHE A 1 212 ? 14.959 3.167 -10.420 1.00 94.50 212 PHE A C 1
ATOM 1661 O O . PHE A 1 212 ? 14.637 3.115 -9.241 1.00 94.50 212 PHE A O 1
ATOM 1668 N N . TRP A 1 213 ? 15.902 3.991 -10.871 1.00 90.56 213 TRP A N 1
ATOM 1669 C CA . TRP A 1 213 ? 16.627 4.910 -10.002 1.00 90.56 213 TRP A CA 1
ATOM 1670 C C . TRP A 1 213 ? 16.181 6.350 -10.254 1.00 90.56 213 TRP A C 1
ATOM 1672 O O . TRP A 1 213 ? 16.484 6.933 -11.297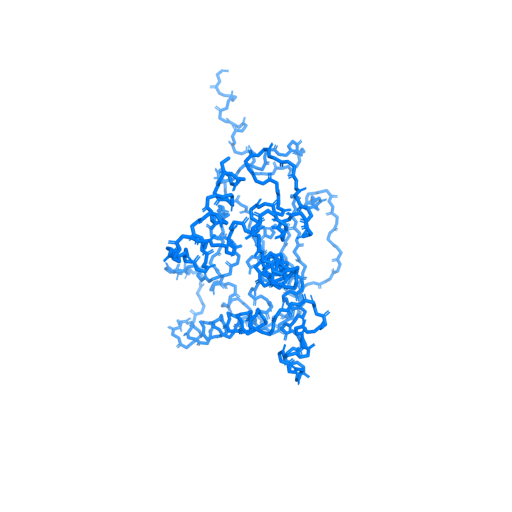 1.00 90.56 213 TRP A O 1
ATOM 1682 N N . HIS A 1 214 ? 15.453 6.918 -9.288 1.00 82.12 214 HIS A N 1
ATOM 1683 C CA . HIS A 1 214 ? 14.992 8.306 -9.312 1.00 82.12 214 HIS A CA 1
ATOM 1684 C C . HIS A 1 214 ? 15.558 9.088 -8.107 1.00 82.12 214 HIS A C 1
ATOM 1686 O O . HIS A 1 214 ? 14.875 9.311 -7.111 1.00 82.12 214 HIS A O 1
ATOM 1692 N N . PRO A 1 215 ? 16.829 9.522 -8.114 1.00 74.81 215 PRO A N 1
ATOM 1693 C CA . PRO A 1 215 ? 17.343 10.277 -6.974 1.00 74.81 215 PRO A CA 1
ATOM 1694 C C . PRO A 1 215 ? 16.478 11.533 -6.743 1.00 74.81 215 PRO A C 1
ATOM 1696 O O . PRO A 1 215 ? 16.047 12.156 -7.721 1.00 74.81 215 PRO A O 1
ATOM 1699 N N . PRO A 1 216 ? 16.186 11.914 -5.483 1.00 65.81 216 PRO A N 1
ATOM 1700 C CA . PRO A 1 216 ? 15.395 13.102 -5.192 1.00 65.81 216 PRO A CA 1
ATOM 1701 C C . PRO A 1 216 ? 16.071 14.295 -5.864 1.00 65.81 216 PRO A C 1
ATOM 1703 O O . PRO A 1 216 ? 17.226 14.611 -5.578 1.00 65.81 216 PRO A O 1
ATOM 1706 N N . TYR A 1 217 ? 15.374 14.910 -6.821 1.00 54.97 217 TYR A N 1
ATOM 1707 C CA . TYR A 1 217 ? 15.946 15.974 -7.634 1.00 54.97 217 TYR A CA 1
ATOM 1708 C C . TYR A 1 217 ? 16.543 17.088 -6.761 1.00 54.97 217 TYR A C 1
ATOM 1710 O O . TYR A 1 217 ? 16.013 17.455 -5.709 1.00 54.97 217 TYR A O 1
ATOM 1718 N N . TYR A 1 218 ? 17.664 17.613 -7.251 1.00 51.44 218 TYR A N 1
ATOM 1719 C CA . TYR A 1 218 ? 18.503 18.663 -6.680 1.00 51.44 218 TYR A CA 1
ATOM 1720 C C . TYR A 1 218 ? 17.705 19.736 -5.903 1.00 51.44 218 TYR A C 1
ATOM 1722 O O . TYR A 1 218 ? 17.067 20.601 -6.498 1.00 51.44 218 TYR A O 1
ATOM 1730 N N . GLY A 1 219 ? 17.753 19.690 -4.564 1.00 53.84 219 GLY A N 1
ATOM 1731 C CA . GLY A 1 219 ? 17.176 20.709 -3.671 1.00 53.84 219 GLY A CA 1
ATOM 1732 C C . GLY A 1 219 ? 15.715 20.519 -3.230 1.00 53.84 219 GLY A C 1
ATOM 1733 O O . GLY A 1 219 ? 15.234 21.335 -2.445 1.00 53.84 219 GLY A O 1
ATOM 1734 N N . ALA A 1 220 ? 15.012 19.469 -3.671 1.00 57.34 220 ALA A N 1
ATOM 1735 C CA . ALA A 1 220 ? 13.600 19.245 -3.318 1.00 57.34 220 ALA A CA 1
ATOM 1736 C C . ALA A 1 220 ? 13.382 18.606 -1.930 1.00 57.34 220 ALA A C 1
ATOM 1738 O O . ALA A 1 220 ? 12.297 18.722 -1.359 1.00 57.34 220 ALA A O 1
ATOM 1739 N N . MET A 1 221 ? 14.399 17.937 -1.385 1.00 58.06 221 MET A N 1
ATOM 1740 C CA . MET A 1 221 ? 14.370 17.286 -0.075 1.00 58.06 221 MET A CA 1
ATOM 1741 C C . MET A 1 221 ? 15.643 17.578 0.696 1.00 58.06 221 MET A C 1
ATOM 1743 O O . MET A 1 221 ? 16.698 17.743 0.101 1.00 58.06 221 MET A O 1
ATOM 1747 N N . ASP A 1 222 ? 15.529 17.637 2.016 1.00 66.50 222 ASP A N 1
ATOM 1748 C CA . ASP A 1 222 ? 16.657 17.484 2.928 1.00 66.50 222 ASP A CA 1
ATOM 1749 C C . ASP A 1 222 ? 16.195 16.532 4.018 1.00 66.50 222 ASP A C 1
ATOM 1751 O O . ASP A 1 222 ? 15.288 16.856 4.787 1.00 66.50 222 ASP A O 1
ATOM 1755 N N . TYR A 1 223 ? 16.759 15.328 4.020 1.00 66.38 223 TYR A N 1
ATOM 1756 C CA . TYR A 1 223 ? 16.452 14.328 5.033 1.00 66.38 223 TYR A CA 1
ATOM 1757 C C . TYR A 1 223 ? 17.019 14.705 6.405 1.00 66.38 223 TYR A C 1
ATOM 1759 O O . TYR A 1 223 ? 16.564 14.153 7.404 1.00 66.38 223 TYR A O 1
ATOM 1767 N N . SER A 1 224 ? 17.982 15.638 6.461 1.00 66.75 224 SER A N 1
ATOM 1768 C CA . SER A 1 224 ? 18.599 16.200 7.672 1.00 66.75 224 SER A CA 1
ATOM 1769 C C . SER A 1 224 ? 18.984 15.137 8.704 1.00 66.75 224 SER A C 1
ATOM 1771 O O . SER A 1 224 ? 18.963 15.382 9.907 1.00 66.75 224 SER A O 1
ATOM 1773 N N . ASN A 1 225 ? 19.341 13.942 8.229 1.00 67.25 225 ASN A N 1
ATOM 1774 C CA . ASN A 1 225 ? 19.618 12.778 9.066 1.00 67.25 225 ASN A CA 1
ATOM 1775 C C . ASN A 1 225 ? 21.098 12.691 9.483 1.00 67.25 225 ASN A C 1
ATOM 1777 O O . ASN A 1 225 ? 21.490 11.746 10.157 1.00 67.25 225 ASN A O 1
ATOM 1781 N N . GLY A 1 226 ? 21.922 13.665 9.076 1.00 67.50 226 GLY A N 1
ATOM 1782 C CA . GLY A 1 226 ? 23.341 13.743 9.424 1.00 67.50 226 GLY A CA 1
ATOM 1783 C C . GLY A 1 226 ? 24.233 12.688 8.762 1.00 67.50 226 GLY A C 1
ATOM 1784 O O . GLY A 1 226 ? 25.425 12.652 9.064 1.00 67.50 226 GLY A O 1
ATOM 1785 N N . HIS A 1 227 ? 23.702 11.851 7.863 1.00 68.69 227 HIS A N 1
ATOM 1786 C CA . HIS A 1 227 ? 24.480 10.797 7.219 1.00 68.69 227 HIS A CA 1
ATOM 1787 C C . HIS A 1 227 ? 25.492 11.399 6.215 1.00 68.69 227 HIS A C 1
ATOM 1789 O O . HIS A 1 227 ? 25.136 12.288 5.438 1.00 68.69 227 HIS A O 1
ATOM 1795 N N . PRO A 1 228 ? 26.768 10.964 6.195 1.00 70.62 228 PRO A N 1
ATOM 1796 C CA . PRO A 1 228 ? 27.808 11.586 5.365 1.00 70.62 228 PRO A CA 1
ATOM 1797 C C . PRO A 1 228 ? 27.552 11.452 3.857 1.00 70.62 228 PRO A C 1
ATOM 1799 O O . PRO A 1 228 ? 27.927 12.342 3.092 1.00 70.62 228 PRO A O 1
ATOM 1802 N N . HIS A 1 229 ? 26.882 10.376 3.440 1.00 72.56 229 HIS A N 1
ATOM 1803 C CA . HIS A 1 229 ? 26.499 10.111 2.046 1.00 72.56 229 HIS A CA 1
ATOM 1804 C C . HIS A 1 229 ? 25.042 10.486 1.733 1.00 72.56 229 HIS A C 1
ATOM 1806 O O . HIS A 1 229 ? 24.478 10.089 0.721 1.00 72.56 229 HIS A O 1
ATOM 1812 N N . GLU A 1 230 ? 24.416 11.280 2.600 1.00 69.56 230 GLU A N 1
ATOM 1813 C CA . GLU A 1 230 ? 23.101 11.866 2.355 1.00 69.56 230 GLU A CA 1
ATOM 1814 C C . GLU A 1 230 ? 23.188 12.878 1.193 1.00 69.56 230 GLU A C 1
ATOM 1816 O O . GLU A 1 230 ? 23.821 13.932 1.302 1.00 69.56 230 GLU A O 1
ATOM 1821 N N . LEU A 1 231 ? 22.587 12.540 0.047 1.00 66.81 231 LEU A N 1
ATOM 1822 C CA . LEU A 1 231 ? 22.690 13.333 -1.185 1.00 66.81 231 LEU A CA 1
ATOM 1823 C C . LEU A 1 231 ? 21.619 14.429 -1.324 1.00 66.81 231 LEU A C 1
ATOM 1825 O O . LEU A 1 231 ? 21.759 15.298 -2.187 1.00 66.81 231 LEU A O 1
ATOM 1829 N N . SER A 1 232 ? 20.565 14.440 -0.504 1.00 65.81 232 SER A N 1
ATOM 1830 C CA . SER A 1 232 ? 19.496 15.443 -0.601 1.00 65.81 232 SER A CA 1
ATOM 1831 C C . SER A 1 232 ? 19.939 16.831 -0.099 1.00 65.81 232 SER A C 1
ATOM 1833 O O . SER A 1 232 ? 19.545 17.851 -0.666 1.00 65.81 232 SER A O 1
ATOM 1835 N N . SER A 1 233 ? 20.874 16.900 0.857 1.00 56.97 233 SER A N 1
ATOM 1836 C CA . SER A 1 233 ? 21.472 18.152 1.358 1.00 56.97 233 SER A CA 1
ATOM 1837 C C . SER A 1 233 ? 22.665 18.674 0.534 1.00 56.97 233 SER A C 1
ATOM 1839 O O . SER A 1 233 ? 23.126 19.803 0.746 1.00 56.97 233 SER A O 1
ATOM 1841 N N . TRP A 1 234 ? 23.171 17.893 -0.430 1.00 55.22 234 TRP A N 1
ATOM 1842 C CA . TRP A 1 234 ? 24.424 18.184 -1.147 1.00 55.22 234 TRP A CA 1
ATOM 1843 C C . TRP A 1 234 ? 24.392 19.485 -1.969 1.00 55.22 234 TRP A C 1
ATOM 1845 O O . TRP A 1 234 ? 25.423 20.137 -2.144 1.00 55.22 234 TRP A O 1
ATOM 1855 N N . SER A 1 235 ? 23.216 19.923 -2.428 1.00 52.12 235 SER A N 1
ATOM 1856 C CA . SER A 1 235 ? 23.058 21.185 -3.165 1.00 52.12 235 SER A CA 1
ATOM 1857 C C . SER A 1 235 ? 23.129 22.434 -2.274 1.00 52.12 235 SER A C 1
ATOM 1859 O O . SER A 1 235 ? 23.614 23.468 -2.729 1.00 52.12 235 SER A O 1
ATOM 1861 N N . ARG A 1 236 ? 22.721 22.356 -0.996 1.00 51.06 236 ARG A N 1
ATOM 1862 C CA . ARG A 1 236 ? 22.722 23.507 -0.064 1.00 51.06 236 ARG A CA 1
ATOM 1863 C C . ARG A 1 236 ? 24.106 23.844 0.478 1.00 51.06 236 ARG A C 1
ATOM 1865 O O . ARG A 1 236 ? 24.389 25.007 0.750 1.00 51.06 236 ARG A O 1
ATOM 1872 N N . LYS A 1 237 ? 24.988 22.847 0.612 1.00 49.34 237 LYS A N 1
ATOM 1873 C CA . LYS A 1 237 ? 26.356 23.050 1.126 1.00 49.34 237 LYS A CA 1
ATOM 1874 C C . LYS A 1 237 ? 27.239 23.886 0.185 1.00 49.34 237 LYS A C 1
ATOM 1876 O O . LYS A 1 237 ? 28.212 24.467 0.651 1.00 49.34 237 LYS A O 1
ATOM 1881 N N . ARG A 1 238 ? 26.900 24.003 -1.108 1.00 45.22 238 ARG A N 1
ATOM 1882 C CA . ARG A 1 238 ? 27.655 24.830 -2.074 1.00 45.22 238 ARG A CA 1
ATOM 1883 C C . ARG A 1 238 ? 27.233 26.299 -2.122 1.00 45.22 238 ARG A C 1
ATOM 1885 O O . ARG A 1 238 ? 28.000 27.110 -2.625 1.00 45.22 238 ARG A O 1
ATOM 1892 N N . THR A 1 239 ? 26.075 26.668 -1.577 1.00 42.56 239 THR A N 1
ATOM 1893 C CA . THR A 1 239 ? 25.611 28.068 -1.582 1.00 42.56 239 THR A CA 1
ATOM 1894 C C . THR A 1 239 ? 26.228 28.914 -0.464 1.00 42.56 239 THR A C 1
ATOM 1896 O O . THR A 1 239 ? 26.053 30.126 -0.457 1.00 42.56 239 THR A O 1
ATOM 1899 N N . VAL A 1 240 ? 26.956 28.298 0.477 1.00 44.97 240 VAL A N 1
ATOM 1900 C CA . VAL A 1 240 ? 27.531 28.985 1.652 1.00 44.97 240 VAL A CA 1
ATOM 1901 C C . VAL A 1 240 ? 29.056 29.170 1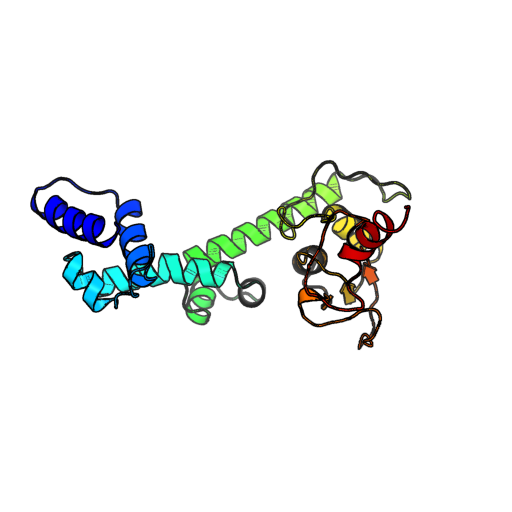.545 1.00 44.97 240 VAL A C 1
ATOM 1903 O O . VAL A 1 240 ? 29.642 29.829 2.392 1.00 44.97 240 VAL A O 1
ATOM 1906 N N . SER A 1 241 ? 29.720 28.663 0.495 1.00 42.06 241 SER A N 1
ATOM 1907 C CA . SER A 1 241 ? 31.183 28.792 0.324 1.00 42.06 241 SER A CA 1
ATOM 1908 C C . SER A 1 241 ? 31.619 29.766 -0.781 1.00 42.06 241 SER A C 1
ATOM 1910 O O . SER A 1 241 ? 32.689 29.597 -1.364 1.00 42.06 241 SER A O 1
ATOM 1912 N N . SER A 1 242 ? 30.800 30.769 -1.100 1.00 42.91 242 SER A N 1
ATOM 1913 C CA . SER A 1 242 ? 31.197 31.885 -1.965 1.00 42.91 242 SER A CA 1
ATOM 1914 C C . SER A 1 242 ? 31.131 33.206 -1.199 1.00 42.91 242 SER A C 1
ATOM 1916 O O . SER A 1 242 ? 30.228 34.002 -1.443 1.00 42.91 242 SER A O 1
ATOM 1918 N N . HIS A 1 243 ? 32.049 33.392 -0.249 1.00 36.81 243 HIS A N 1
ATOM 1919 C CA . HIS A 1 243 ? 32.513 34.690 0.251 1.00 36.81 243 HIS A CA 1
ATOM 1920 C C . HIS A 1 243 ? 34.006 34.569 0.550 1.00 36.81 243 HIS A C 1
ATOM 1922 O O . HIS A 1 243 ? 34.369 33.600 1.255 1.00 36.81 243 HIS A O 1
#

InterPro domains:
  IPR001387 Cro/C1-type, helix-turn-helix domain [cd00093] (87-105)
  IPR029063 S-adenosyl-L-methionine-dependent methyltransferase superfamily [G3DSA:3.40.50.150] (58-202)
  IPR029063 S-adenosyl-L-methionine-dependent methyltransferase superfamily [SSF53335] (153-225)

Foldseek 3Di:
DLLVVLLVQQVCVVVPNDDDPVVLLVSLQCQQVLPPVGDHDDLVRSCVSNVHDSVVSVLSCQAPVVLVVQVPPPVLLLVLLVCVVVVDQLCVSCVVSSHHSVSNVVSNVVLVVQLVVLVVLVVPDDQDDPDDDDPDQGDAFDPPFWQDHRLSVLSNVCVVQVWQEEEEQACGRVRNVRSCSSVPVRHYDYHHVVNVDQPVPDDDDDDTSYYDYRPRPAQRDDPVPPDPSRPNCVNVVVVPPDD

Sequence (243 aa):
PHLMKARAYALNARHGLPVDNEVRDQIIVDLSQGKDGADPISEEGIAQIMGISFQRVSQVIINILGARIFIKDKTKTREAIRFYLGGISQAKVAERFGVSQPTISLVVRDYNKRKDLISEHRKNRSHLKSVVNYPQRGPWGDTKFPGNTSGYLLVDLIDYYQPKSILDPMEGSGTTGDVAFDMGDISYLGLDIRNGFDLVGDEVEGKYDLIFWHPPYYGAMDYSNGHPHELSSWSRKRTVSSH

pLDDT: mean 86.17, std 14.1, range [36.81, 98.5]

Organism: NCBI:txid412755

Secondary structure (DSSP, 8-state):
-HHHHHHHHHHHHHTT-PPPHHHHHHHHHHHHTTTTTPPPPPHHHHHHHHT--HHHHHHHHIIIIIHHHHHH-HHHHHHHHHHHHTT--HHHHHHHHTS-HHHHHHHHHHHHHHHHHHHHHHHHPPPP-SS---SS--SSS-TTSTTPPPHHHHHHHHHHH--SEEEETT-TTTHHHHHHHHTT--EEEE--GGGT--TTTSPPPS--SEE---PPPTTS-------TT--SSTTGGGSSS--

Radius of gyration: 23.46 Å; chains: 1; bounding box: 65×52×60 Å